Protein AF-A0A1Z9BRS8-F1 (afdb_monomer_lite)

pLDDT: mean 89.47, std 14.35, range [34.5, 98.62]

Structure (mmCIF, N/CA/C/O backbone):
data_AF-A0A1Z9BRS8-F1
#
_entry.id   AF-A0A1Z9BRS8-F1
#
loop_
_atom_site.group_PDB
_atom_site.id
_atom_site.type_symbol
_atom_site.label_atom_id
_atom_site.label_alt_id
_atom_site.label_comp_id
_atom_site.label_asym_id
_atom_site.label_entity_id
_atom_site.label_seq_id
_atom_site.pdbx_PDB_ins_code
_atom_site.Cartn_x
_atom_site.Cartn_y
_atom_site.Cartn_z
_atom_site.occupancy
_atom_site.B_iso_or_equiv
_atom_site.auth_seq_id
_atom_site.auth_comp_id
_atom_site.auth_asym_id
_atom_site.auth_atom_id
_atom_site.pdbx_PDB_model_num
ATOM 1 N N . MET A 1 1 ? -7.966 -16.581 -18.985 1.00 53.28 1 MET A N 1
ATOM 2 C CA . MET A 1 1 ? -8.781 -16.305 -17.780 1.00 53.28 1 MET A CA 1
ATOM 3 C C . MET A 1 1 ? -8.469 -14.879 -17.356 1.00 53.28 1 MET A C 1
ATOM 5 O O . MET A 1 1 ? -7.295 -14.575 -17.203 1.00 53.28 1 MET A O 1
ATOM 9 N N . ALA A 1 2 ? -9.458 -13.986 -17.288 1.00 59.09 2 ALA A N 1
ATOM 10 C CA . ALA A 1 2 ? -9.208 -12.594 -16.908 1.00 59.09 2 ALA A CA 1
ATOM 11 C C . ALA A 1 2 ? -8.840 -12.516 -15.417 1.00 59.09 2 ALA A C 1
ATOM 13 O O . ALA A 1 2 ? -9.544 -13.103 -14.592 1.00 59.09 2 ALA A O 1
ATOM 14 N N . MET A 1 3 ? -7.756 -11.812 -15.078 1.00 61.88 3 MET A N 1
ATOM 15 C CA . MET A 1 3 ? -7.423 -11.502 -13.684 1.00 61.88 3 MET A CA 1
ATOM 16 C C . MET A 1 3 ? -8.550 -10.670 -13.065 1.00 61.88 3 MET A C 1
ATOM 18 O O . MET A 1 3 ? -9.060 -9.732 -13.685 1.00 61.88 3 MET A O 1
ATOM 22 N N . LYS A 1 4 ? -8.968 -11.024 -11.851 1.00 64.44 4 LYS A N 1
ATOM 23 C CA . LYS A 1 4 ? -10.006 -10.292 -11.120 1.00 64.44 4 LYS A CA 1
ATOM 24 C C . LYS A 1 4 ? -9.404 -8.999 -10.563 1.00 64.44 4 LYS A C 1
ATOM 26 O O . LYS A 1 4 ? -8.205 -8.898 -10.335 1.00 64.44 4 LYS A O 1
ATOM 31 N N . LYS A 1 5 ? -10.243 -7.996 -10.274 1.00 57.75 5 LYS A N 1
ATOM 32 C CA . LYS A 1 5 ? -9.808 -6.730 -9.638 1.00 57.75 5 LYS A CA 1
ATOM 33 C C . LYS A 1 5 ? -9.040 -6.962 -8.325 1.00 57.75 5 LYS A C 1
ATOM 35 O O . LYS A 1 5 ? -8.174 -6.173 -7.972 1.00 57.75 5 LYS A O 1
ATOM 40 N N . ALA A 1 6 ? -9.331 -8.068 -7.640 1.00 61.84 6 ALA A N 1
ATOM 41 C CA . ALA A 1 6 ? -8.634 -8.496 -6.438 1.00 61.84 6 ALA A CA 1
ATOM 42 C C . ALA A 1 6 ? -7.182 -8.944 -6.674 1.00 61.84 6 ALA A C 1
ATOM 44 O O . ALA A 1 6 ? -6.536 -9.250 -5.687 1.00 61.84 6 ALA A O 1
ATOM 45 N N . ASP A 1 7 ? -6.653 -8.953 -7.899 1.00 87.50 7 ASP A N 1
ATOM 46 C CA . ASP A 1 7 ? -5.306 -9.456 -8.203 1.00 87.50 7 ASP A CA 1
ATOM 47 C C . ASP A 1 7 ? -4.256 -8.343 -8.381 1.00 87.50 7 ASP A C 1
ATOM 49 O O . ASP A 1 7 ? -3.103 -8.636 -8.695 1.00 87.50 7 ASP A O 1
ATOM 53 N N . TRP A 1 8 ? -4.626 -7.077 -8.157 1.00 94.19 8 TRP A N 1
ATOM 54 C CA . TRP A 1 8 ? -3.766 -5.903 -8.359 1.00 94.19 8 TRP A CA 1
ATOM 55 C C . TRP A 1 8 ? -3.491 -5.164 -7.049 1.00 94.19 8 TRP A C 1
ATOM 57 O O . TRP A 1 8 ? -4.356 -5.103 -6.173 1.00 94.19 8 TRP A O 1
ATOM 67 N N . ILE A 1 9 ? -2.304 -4.571 -6.942 1.00 95.50 9 ILE A N 1
ATOM 68 C CA . ILE A 1 9 ? -1.954 -3.603 -5.900 1.00 95.50 9 ILE A CA 1
ATOM 69 C C . ILE A 1 9 ? -2.516 -2.248 -6.334 1.00 95.50 9 ILE A C 1
ATOM 71 O O . ILE A 1 9 ? -2.264 -1.787 -7.448 1.00 95.50 9 ILE A O 1
ATOM 75 N N . SER A 1 10 ? -3.325 -1.626 -5.479 1.00 92.31 10 SER A N 1
ATOM 76 C CA . SER A 1 10 ? -3.947 -0.330 -5.795 1.00 92.31 10 SER A CA 1
ATOM 77 C C . SER A 1 10 ? -2.975 0.846 -5.617 1.00 92.31 10 SER A C 1
ATOM 79 O O . SER A 1 10 ? -1.915 0.696 -5.019 1.00 92.31 10 SER A O 1
ATOM 81 N N . GLY A 1 11 ? -3.357 2.028 -6.114 1.00 94.19 11 GLY A N 1
ATOM 82 C CA . GLY A 1 11 ? -2.615 3.284 -5.910 1.00 94.19 11 GLY A CA 1
ATOM 83 C C . GLY A 1 11 ? -1.528 3.577 -6.948 1.00 94.19 11 GLY A C 1
ATOM 84 O O . GLY A 1 11 ? -0.987 4.680 -6.967 1.00 94.19 11 GLY A O 1
ATOM 85 N N . PHE A 1 12 ? -1.244 2.629 -7.842 1.00 97.06 12 PHE A N 1
ATOM 86 C CA . PHE A 1 12 ? -0.343 2.811 -8.977 1.00 97.06 12 PHE A CA 1
ATOM 87 C C . PHE A 1 12 ? -1.113 3.225 -10.235 1.00 97.06 12 PHE A C 1
ATOM 89 O O . PHE A 1 12 ? -2.221 2.742 -10.478 1.00 97.06 12 PHE A O 1
ATOM 96 N N . ALA A 1 13 ? -0.514 4.097 -11.050 1.00 97.25 13 ALA A N 1
ATOM 97 C CA . ALA A 1 13 ? -1.006 4.395 -12.393 1.00 97.25 13 ALA A CA 1
ATOM 98 C C . ALA A 1 13 ? -0.832 3.188 -13.326 1.00 97.25 13 ALA A C 1
ATOM 100 O O . ALA A 1 13 ? -1.704 2.906 -14.147 1.00 97.25 13 ALA A O 1
ATOM 101 N N . TRP A 1 14 ? 0.278 2.459 -13.178 1.00 97.31 14 TRP A N 1
ATOM 102 C CA . TRP A 1 14 ? 0.486 1.184 -13.854 1.00 97.31 14 TRP A CA 1
ATOM 103 C C . TRP A 1 14 ? -0.258 0.060 -13.122 1.00 97.31 14 TRP A C 1
ATOM 105 O O . TRP A 1 14 ? -0.303 0.040 -11.891 1.00 97.31 14 TRP A O 1
ATOM 115 N N . PRO A 1 15 ? -0.822 -0.917 -13.843 1.00 96.31 15 PRO A N 1
ATOM 116 C CA . PRO A 1 15 ? -1.457 -2.071 -13.228 1.00 96.31 15 PRO A CA 1
ATOM 117 C C . PRO A 1 15 ? -0.386 -3.018 -12.675 1.00 96.31 15 PRO A C 1
ATOM 119 O O . PRO A 1 15 ? 0.268 -3.729 -13.430 1.00 96.31 15 PRO A O 1
ATOM 122 N N . ILE A 1 16 ? -0.214 -3.054 -11.351 1.00 97.31 16 ILE A N 1
ATOM 123 C CA . ILE A 1 16 ? 0.797 -3.900 -10.698 1.00 97.31 16 ILE A CA 1
ATOM 124 C C . ILE A 1 16 ? 0.151 -5.157 -10.095 1.00 97.31 16 ILE A C 1
ATOM 126 O O . ILE A 1 16 ? -0.632 -5.037 -9.150 1.00 97.31 16 ILE A O 1
ATOM 130 N N . PRO A 1 17 ? 0.434 -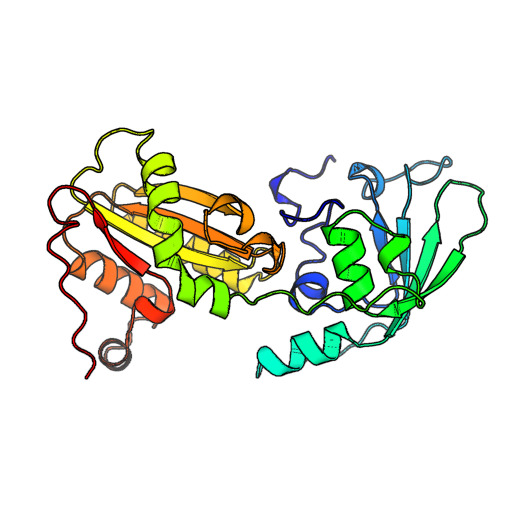6.372 -10.602 1.00 96.38 17 PRO A N 1
ATOM 131 C CA . PRO A 1 17 ? -0.104 -7.602 -10.027 1.00 96.38 17 PRO A CA 1
ATOM 132 C C . PRO A 1 17 ? 0.344 -7.818 -8.581 1.00 96.38 17 PRO A C 1
ATOM 134 O O . PRO A 1 17 ? 1.476 -7.503 -8.219 1.00 96.38 17 PRO A O 1
ATOM 137 N N . ARG A 1 18 ? -0.474 -8.500 -7.773 1.00 94.88 18 ARG A N 1
ATOM 138 C CA . ARG A 1 18 ? -0.084 -8.919 -6.415 1.00 94.88 18 ARG A CA 1
ATOM 139 C C . ARG A 1 18 ? 1.139 -9.827 -6.377 1.00 94.88 18 ARG A C 1
ATOM 141 O O . ARG A 1 18 ? 1.812 -9.852 -5.354 1.00 94.88 18 ARG A O 1
ATOM 148 N N . ALA A 1 19 ? 1.469 -10.519 -7.468 1.00 94.69 19 ALA A N 1
ATOM 149 C CA . ALA A 1 19 ? 2.724 -11.265 -7.580 1.00 94.69 19 ALA A CA 1
ATOM 150 C C . ALA A 1 19 ? 3.968 -10.374 -7.356 1.00 94.69 19 ALA A C 1
ATOM 152 O O . ALA A 1 19 ? 4.993 -10.868 -6.899 1.00 94.69 19 ALA A O 1
ATOM 153 N N . PHE A 1 20 ? 3.853 -9.060 -7.586 1.00 96.25 20 PHE A N 1
ATOM 154 C CA . PHE A 1 20 ? 4.891 -8.065 -7.305 1.00 96.25 20 PHE A CA 1
ATOM 155 C C . PHE A 1 20 ? 4.781 -7.435 -5.904 1.00 96.25 20 PHE A C 1
ATOM 157 O O . PHE A 1 20 ? 5.436 -6.433 -5.638 1.00 96.25 20 PHE A O 1
ATOM 164 N N . SER A 1 21 ? 3.995 -8.011 -4.982 1.00 95.44 21 SER A N 1
ATOM 165 C CA . SER A 1 21 ? 3.895 -7.533 -3.590 1.00 95.44 21 SER A CA 1
ATOM 166 C C . SER A 1 21 ? 5.269 -7.408 -2.925 1.00 95.44 21 SER A C 1
ATOM 168 O O . SER A 1 21 ? 5.577 -6.355 -2.386 1.00 95.44 21 SER A O 1
ATOM 170 N N . GLY A 1 22 ? 6.126 -8.428 -3.040 1.00 93.81 22 GLY A N 1
ATOM 171 C CA . GLY A 1 22 ? 7.490 -8.387 -2.499 1.00 93.81 22 GLY A CA 1
ATOM 172 C C . GLY A 1 22 ? 8.350 -7.266 -3.103 1.00 93.81 22 GLY A C 1
ATOM 173 O O . GLY A 1 22 ? 8.838 -6.426 -2.346 1.00 93.81 22 GLY A O 1
ATOM 174 N N . PRO A 1 23 ? 8.512 -7.213 -4.442 1.00 95.88 23 PRO A N 1
ATOM 175 C CA . PRO A 1 23 ? 9.237 -6.135 -5.114 1.00 95.88 23 PRO A CA 1
ATOM 176 C C . PRO A 1 23 ? 8.743 -4.730 -4.765 1.00 95.88 23 PRO A C 1
ATOM 178 O O . PRO A 1 23 ? 9.558 -3.854 -4.491 1.00 95.88 23 PRO A O 1
ATOM 181 N N . VAL A 1 24 ? 7.425 -4.516 -4.712 1.00 96.81 24 VAL A N 1
ATOM 182 C CA . VAL A 1 24 ? 6.844 -3.219 -4.336 1.00 96.81 24 VAL A CA 1
ATOM 183 C C . VAL A 1 24 ? 7.133 -2.892 -2.873 1.00 96.81 24 VAL A C 1
ATOM 185 O O . VAL A 1 24 ? 7.662 -1.822 -2.592 1.00 96.81 24 VAL A O 1
ATOM 188 N N . PHE A 1 25 ? 6.856 -3.820 -1.955 1.00 94.69 25 PHE A N 1
ATOM 189 C CA . PHE A 1 25 ? 7.044 -3.615 -0.516 1.00 94.69 25 PHE A CA 1
ATOM 190 C C . PHE A 1 25 ? 8.500 -3.294 -0.158 1.00 94.69 25 PHE A C 1
ATOM 192 O O . PHE A 1 25 ? 8.776 -2.471 0.712 1.00 94.69 25 PHE A O 1
ATOM 199 N N . HIS A 1 26 ? 9.449 -3.929 -0.845 1.00 93.19 26 HIS A N 1
ATOM 200 C CA . HIS A 1 26 ? 10.878 -3.730 -0.616 1.00 93.19 26 HIS A CA 1
ATOM 201 C C . HIS A 1 26 ? 11.524 -2.686 -1.537 1.00 93.19 26 HIS A C 1
ATOM 203 O O . HIS A 1 26 ? 12.727 -2.462 -1.410 1.00 93.19 26 HIS A O 1
ATOM 209 N N . CYS A 1 27 ? 10.762 -2.068 -2.450 1.00 95.88 27 CYS A N 1
ATOM 210 C CA . CYS A 1 27 ? 11.273 -1.214 -3.529 1.00 95.88 27 CYS A CA 1
ATOM 211 C C . CYS A 1 27 ? 12.469 -1.854 -4.262 1.00 95.88 27 CYS A C 1
ATOM 213 O O . CYS A 1 27 ? 13.549 -1.277 -4.385 1.00 95.88 27 CYS A O 1
ATOM 215 N N . ARG A 1 28 ? 12.305 -3.111 -4.680 1.00 95.31 28 ARG A N 1
ATOM 216 C CA . ARG A 1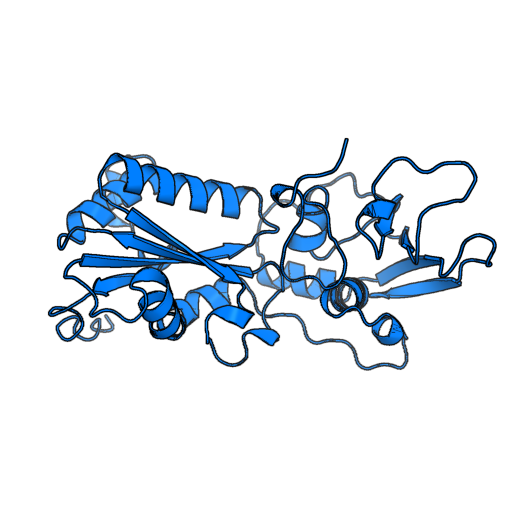 28 ? 13.380 -3.910 -5.266 1.00 95.31 28 ARG A CA 1
ATOM 217 C C . ARG A 1 28 ? 12.851 -4.817 -6.363 1.00 95.31 28 ARG A C 1
ATOM 219 O O . ARG A 1 28 ? 12.396 -5.925 -6.094 1.00 95.31 28 ARG A O 1
ATOM 226 N N . PHE A 1 29 ? 12.967 -4.342 -7.592 1.00 96.81 29 PHE A N 1
ATOM 227 C CA . PHE A 1 29 ? 12.735 -5.135 -8.790 1.00 96.81 29 PHE A CA 1
ATOM 228 C C . PHE A 1 29 ? 14.042 -5.784 -9.247 1.00 96.81 29 PHE A C 1
ATOM 230 O O . PHE A 1 29 ? 15.115 -5.182 -9.137 1.00 96.81 29 PHE A O 1
ATOM 237 N N . GLU A 1 30 ? 13.964 -7.014 -9.741 1.00 96.81 30 GLU A N 1
ATOM 238 C CA . GLU A 1 30 ? 15.129 -7.836 -10.073 1.00 96.81 30 GLU A CA 1
ATOM 239 C C . GLU A 1 30 ? 15.053 -8.389 -11.496 1.00 96.81 30 GLU A C 1
ATOM 241 O O . GLU A 1 30 ? 14.015 -8.378 -12.154 1.00 96.81 30 GLU A O 1
ATOM 246 N N . GLN A 1 31 ? 16.182 -8.895 -11.984 1.00 97.31 31 GLN A N 1
ATOM 247 C CA . GLN A 1 31 ? 16.329 -9.438 -13.325 1.00 97.31 31 GLN A CA 1
ATOM 248 C C . GLN A 1 31 ? 15.216 -10.435 -13.682 1.00 97.31 31 GLN A C 1
ATOM 250 O O . GLN A 1 31 ? 14.989 -11.439 -13.003 1.00 97.31 31 GLN A O 1
ATOM 255 N N . GLY A 1 32 ? 14.570 -10.191 -14.819 1.00 96.44 32 GLY A N 1
ATOM 256 C CA . GLY A 1 32 ? 13.472 -11.006 -15.326 1.00 96.44 32 GLY A CA 1
ATOM 257 C C . GLY A 1 32 ? 12.087 -10.563 -14.856 1.00 96.44 32 GLY A C 1
ATOM 258 O O . GLY A 1 32 ? 11.108 -11.112 -15.359 1.00 96.44 32 GLY A O 1
ATOM 259 N N . ASP A 1 33 ? 11.981 -9.579 -13.961 1.00 97.50 33 ASP A N 1
ATOM 260 C CA . ASP A 1 33 ? 10.714 -8.896 -13.707 1.00 97.50 33 ASP A CA 1
ATOM 261 C C . ASP A 1 33 ? 10.254 -8.163 -14.974 1.00 97.50 33 ASP A C 1
ATOM 263 O O . ASP A 1 33 ? 11.043 -7.492 -15.648 1.00 97.50 33 ASP A O 1
ATOM 267 N N . VAL A 1 34 ? 8.966 -8.304 -15.304 1.00 97.12 34 VAL A N 1
ATOM 268 C CA . VAL A 1 34 ? 8.337 -7.661 -16.464 1.00 97.12 34 VAL A CA 1
ATOM 269 C C . VAL A 1 34 ? 7.056 -6.960 -16.032 1.00 97.12 34 VAL A C 1
ATOM 271 O O . VAL A 1 34 ? 6.159 -7.576 -15.450 1.00 97.12 34 VAL A O 1
ATOM 274 N N . LEU A 1 35 ? 6.972 -5.668 -16.331 1.00 97.62 35 LEU A N 1
ATOM 275 C CA . LEU A 1 35 ? 5.873 -4.791 -15.948 1.00 97.62 35 LEU A CA 1
ATOM 276 C C . LEU A 1 35 ? 5.225 -4.221 -17.204 1.00 97.62 35 LEU A C 1
ATOM 278 O O . LEU A 1 35 ? 5.925 -3.692 -18.063 1.00 97.62 35 LEU A O 1
ATOM 282 N N . TYR A 1 36 ? 3.903 -4.312 -17.307 1.00 96.31 36 TYR A N 1
ATOM 283 C CA . TYR A 1 36 ? 3.150 -3.828 -18.463 1.00 96.31 36 TYR A CA 1
ATOM 284 C C . TYR A 1 36 ? 2.329 -2.604 -18.071 1.00 96.31 36 TYR A C 1
ATOM 286 O O . TYR A 1 36 ? 1.725 -2.580 -16.999 1.00 96.31 36 TYR A O 1
ATOM 294 N N . ALA A 1 37 ? 2.260 -1.612 -18.959 1.00 95.88 37 ALA A N 1
ATOM 295 C CA . ALA A 1 37 ? 1.453 -0.413 -18.739 1.00 95.88 37 ALA A CA 1
ATOM 296 C C . ALA A 1 37 ? -0.058 -0.703 -18.777 1.00 95.88 37 ALA A C 1
ATOM 298 O O . ALA A 1 37 ? -0.854 0.060 -18.233 1.00 95.88 37 ALA A O 1
ATOM 299 N N . GLU A 1 38 ? -0.464 -1.818 -19.395 1.00 94.00 38 GLU A N 1
ATOM 300 C CA . GLU A 1 38 ? -1.861 -2.222 -19.533 1.00 94.00 38 GLU A CA 1
ATOM 301 C C . GLU A 1 38 ? -2.145 -3.587 -18.885 1.00 94.00 38 GLU A C 1
ATOM 303 O O . GLU A 1 38 ? -1.354 -4.522 -19.038 1.00 94.00 38 GLU A O 1
ATOM 308 N N . PRO A 1 39 ? -3.329 -3.788 -18.261 1.00 93.56 39 PRO A N 1
ATOM 309 C CA . PRO A 1 39 ? -3.676 -5.070 -17.642 1.00 93.56 39 PRO A CA 1
ATOM 310 C C . PRO A 1 39 ? -3.671 -6.247 -18.627 1.00 93.56 39 PRO A C 1
ATOM 312 O O . PRO A 1 39 ? -3.428 -7.390 -18.243 1.00 93.56 39 PRO A O 1
ATOM 315 N N . LYS A 1 40 ? -3.946 -5.979 -19.910 1.00 91.94 40 LYS A N 1
ATOM 316 C CA . LYS A 1 40 ? -3.937 -6.991 -20.975 1.00 91.94 40 LYS A CA 1
ATOM 317 C C . LYS A 1 40 ? -2.534 -7.548 -21.249 1.00 91.94 40 LYS A C 1
ATOM 319 O O . LYS A 1 40 ? -2.445 -8.682 -21.706 1.00 91.94 40 LYS A O 1
ATOM 324 N N . GLY A 1 41 ? -1.466 -6.808 -20.931 1.00 93.00 41 GLY A N 1
ATOM 325 C CA . GLY A 1 41 ? -0.080 -7.265 -21.091 1.00 93.00 41 GLY A CA 1
ATOM 326 C C . GLY A 1 41 ? 0.286 -8.463 -20.211 1.00 93.00 41 GLY A C 1
ATOM 327 O O . GLY A 1 41 ? 1.149 -9.255 -20.571 1.00 93.00 41 GLY A O 1
ATOM 328 N N . TYR A 1 42 ? -0.442 -8.666 -19.111 1.00 92.75 42 TYR A N 1
ATOM 329 C CA . TYR A 1 42 ? -0.254 -9.803 -18.205 1.00 92.75 42 TYR A CA 1
ATOM 330 C C . TYR A 1 42 ? -1.004 -11.077 -18.632 1.00 92.75 42 TYR A C 1
ATOM 332 O O . TYR A 1 42 ? -0.988 -12.077 -17.916 1.00 92.75 42 TYR A O 1
ATOM 340 N N . GLN A 1 43 ? -1.690 -11.058 -19.776 1.00 90.50 43 GLN A N 1
ATOM 341 C CA . GLN A 1 43 ? -2.389 -12.221 -20.328 1.00 90.50 43 GLN A CA 1
ATOM 342 C C . GLN A 1 43 ? -1.553 -12.867 -21.434 1.00 90.50 43 GLN A C 1
ATOM 344 O O . GLN A 1 43 ? -0.613 -12.268 -21.942 1.00 90.50 43 GLN A O 1
ATOM 349 N N . SER A 1 44 ? -1.895 -14.092 -21.840 1.00 88.00 44 SER A N 1
ATOM 350 C CA . SER A 1 44 ? -1.270 -14.712 -23.010 1.00 88.00 44 SER A CA 1
ATOM 351 C C . SER A 1 44 ? -1.531 -13.871 -24.258 1.00 88.00 44 SER A C 1
ATOM 353 O O . SER A 1 44 ? -2.680 -13.562 -24.577 1.00 88.00 44 SER A O 1
ATOM 355 N N . TRP A 1 45 ? -0.463 -13.530 -24.969 1.00 86.12 45 TRP A N 1
ATOM 356 C CA . TRP A 1 45 ? -0.507 -12.771 -26.210 1.00 86.12 45 TRP A CA 1
ATOM 357 C C . TRP A 1 45 ? -0.167 -13.668 -27.401 1.00 86.12 45 TRP A C 1
ATOM 359 O O . TRP A 1 45 ? 0.541 -14.667 -27.278 1.00 86.12 45 TRP A O 1
ATOM 369 N N . GLY A 1 46 ? -0.746 -13.336 -28.553 1.00 86.69 46 GLY A N 1
ATOM 370 C CA . GLY A 1 46 ? -0.471 -14.013 -29.816 1.00 86.69 46 GLY A CA 1
ATOM 371 C C . GLY A 1 46 ? 0.795 -13.479 -30.500 1.00 86.69 46 GLY A C 1
ATOM 372 O O . GLY A 1 46 ? 1.559 -12.724 -29.900 1.00 86.69 46 GLY A O 1
ATOM 373 N N . PRO A 1 47 ? 0.991 -13.792 -31.792 1.00 83.06 47 PRO A N 1
ATOM 374 C CA . PRO A 1 47 ? 2.154 -13.345 -32.568 1.00 83.06 47 PRO A CA 1
ATOM 375 C C . PRO A 1 47 ? 2.334 -11.821 -32.618 1.00 83.06 47 PRO A C 1
ATOM 377 O O . PRO A 1 47 ? 3.427 -11.336 -32.886 1.00 83.06 47 PRO A O 1
ATOM 380 N N . SER A 1 48 ? 1.262 -11.068 -32.365 1.00 83.56 48 SER A N 1
ATOM 381 C CA . SER A 1 48 ? 1.231 -9.607 -32.419 1.00 83.56 48 SER A CA 1
ATOM 382 C C . SER A 1 48 ? 1.935 -8.902 -31.259 1.00 83.56 48 SER A C 1
ATOM 384 O O . SER A 1 48 ? 2.002 -7.681 -31.295 1.00 83.56 48 SER A O 1
ATOM 386 N N . GLY A 1 49 ? 2.451 -9.613 -30.252 1.00 83.94 49 GLY A N 1
ATOM 387 C CA . GLY A 1 49 ? 3.114 -8.970 -29.115 1.00 83.94 49 GLY A CA 1
ATOM 388 C C . GLY A 1 49 ? 2.163 -8.559 -27.981 1.00 83.94 49 GLY A C 1
ATOM 389 O O . GLY A 1 49 ? 0.938 -8.656 -28.123 1.00 83.94 49 GLY A O 1
ATOM 390 N N . PRO A 1 50 ? 2.709 -8.107 -26.838 1.00 85.94 50 PRO A N 1
ATOM 391 C CA . PRO A 1 50 ? 1.914 -7.521 -25.768 1.00 85.94 50 PRO A CA 1
ATOM 392 C C . PRO A 1 50 ? 1.368 -6.139 -26.177 1.00 85.94 50 PRO A C 1
ATOM 394 O O . PRO A 1 50 ? 2.018 -5.416 -26.935 1.00 85.94 50 PRO A O 1
ATOM 397 N N . PRO A 1 51 ? 0.185 -5.744 -25.677 1.00 86.00 51 PRO A N 1
ATOM 398 C CA . PRO A 1 51 ? -0.351 -4.409 -25.899 1.00 86.00 51 PRO A CA 1
ATOM 399 C C . PRO A 1 51 ? 0.392 -3.364 -25.059 1.00 86.00 51 PRO A C 1
ATOM 401 O O . PRO A 1 51 ? 0.526 -3.511 -23.843 1.00 86.00 51 PRO A O 1
ATOM 404 N N . GLY A 1 52 ? 0.801 -2.286 -25.726 1.00 88.94 52 GLY A N 1
ATOM 405 C CA . GLY A 1 52 ? 1.336 -1.084 -25.096 1.00 88.94 52 GLY A CA 1
ATOM 406 C C . GLY A 1 52 ? 2.761 -1.221 -24.545 1.00 88.94 52 GLY A C 1
ATOM 407 O O . GLY A 1 52 ? 3.437 -2.229 -24.771 1.00 88.94 52 GLY A O 1
ATOM 408 N N . PRO A 1 53 ? 3.235 -0.182 -23.835 1.00 93.81 53 PRO A N 1
ATOM 409 C CA . PRO A 1 53 ? 4.582 -0.166 -23.293 1.00 93.81 53 PRO A CA 1
ATOM 410 C C . PRO A 1 53 ? 4.816 -1.222 -22.207 1.00 93.81 53 PRO A C 1
ATOM 412 O O . PRO A 1 53 ? 3.927 -1.514 -21.399 1.00 93.81 53 PRO A O 1
ATOM 415 N N . LEU A 1 54 ? 6.045 -1.737 -22.131 1.00 95.75 54 LEU A N 1
ATOM 416 C CA . LEU A 1 54 ? 6.495 -2.587 -21.026 1.00 95.75 54 LEU A CA 1
ATOM 417 C C . LEU A 1 54 ? 7.922 -2.258 -20.590 1.00 95.75 54 LEU A C 1
ATOM 419 O O . LEU A 1 54 ? 8.735 -1.734 -21.356 1.00 95.75 54 LEU A O 1
ATOM 423 N N . ILE A 1 55 ? 8.216 -2.623 -19.347 1.00 97.88 55 ILE A N 1
ATOM 424 C CA . ILE A 1 55 ? 9.533 -2.544 -18.726 1.00 97.88 55 ILE A CA 1
ATOM 425 C C . ILE A 1 55 ? 9.989 -3.963 -18.407 1.00 97.88 55 ILE A C 1
ATOM 427 O O . ILE A 1 55 ? 9.277 -4.699 -17.726 1.00 97.88 55 ILE A O 1
ATOM 431 N N . GLN A 1 56 ? 11.184 -4.333 -18.856 1.00 97.62 56 GLN A N 1
ATOM 432 C CA . GLN A 1 56 ? 11.865 -5.551 -18.427 1.00 97.62 56 GLN A CA 1
ATOM 433 C C . GLN A 1 56 ? 13.099 -5.190 -17.610 1.00 97.62 56 GLN A C 1
ATOM 435 O O . GLN A 1 56 ? 13.938 -4.412 -18.061 1.00 97.62 56 GLN A O 1
ATOM 440 N N . ILE A 1 57 ? 13.246 -5.787 -16.435 1.00 98.31 57 ILE A N 1
ATOM 441 C CA . ILE A 1 57 ? 14.420 -5.584 -15.591 1.00 98.31 57 ILE A CA 1
ATOM 442 C C . ILE A 1 57 ? 15.533 -6.540 -16.017 1.00 98.31 57 ILE A C 1
ATOM 444 O O . ILE A 1 57 ? 15.320 -7.746 -16.170 1.00 98.31 57 ILE A O 1
ATOM 448 N N . LEU A 1 58 ? 16.729 -5.992 -16.215 1.00 98.12 58 LEU A N 1
ATOM 449 C CA . LEU A 1 58 ? 17.932 -6.725 -16.609 1.00 98.12 58 LEU A CA 1
ATOM 450 C C . LEU A 1 58 ? 18.909 -6.928 -15.446 1.00 98.12 58 LEU A C 1
ATOM 452 O O . LEU A 1 58 ? 19.616 -7.933 -15.433 1.00 98.12 58 LEU A O 1
ATOM 456 N N . ASP A 1 59 ? 18.946 -5.984 -14.505 1.00 96.62 59 ASP A N 1
ATOM 457 C CA . ASP A 1 59 ? 19.832 -5.949 -13.334 1.00 96.62 59 ASP A CA 1
ATOM 458 C C . ASP A 1 59 ? 19.148 -5.134 -12.214 1.00 96.62 59 ASP A C 1
ATOM 460 O O . ASP A 1 59 ? 18.480 -4.151 -12.556 1.00 96.62 59 ASP A O 1
ATOM 464 N N . PRO A 1 60 ? 19.261 -5.482 -10.914 1.00 95.25 60 PRO A N 1
ATOM 465 C CA . PRO A 1 60 ? 20.165 -6.463 -10.294 1.00 95.25 60 PRO A CA 1
ATOM 466 C C . PRO A 1 60 ? 19.802 -7.928 -10.594 1.00 95.25 60 PRO A C 1
ATOM 468 O O . PRO A 1 60 ? 18.645 -8.208 -10.912 1.00 95.25 60 PRO A O 1
ATOM 471 N N . PRO A 1 61 ? 20.736 -8.892 -10.459 1.00 92.81 61 PRO A N 1
ATOM 472 C CA . PRO A 1 61 ? 20.433 -10.313 -10.619 1.00 92.81 61 PRO A CA 1
ATOM 473 C C . PRO A 1 61 ? 19.392 -10.765 -9.594 1.00 92.81 61 PRO A C 1
ATOM 475 O O . PRO A 1 61 ? 19.338 -10.223 -8.486 1.00 92.81 61 PRO A O 1
ATOM 478 N N . LYS A 1 62 ? 18.629 -11.815 -9.923 1.00 87.94 62 LYS A N 1
ATOM 479 C CA . LYS A 1 62 ? 17.732 -12.458 -8.953 1.00 87.94 62 LYS A CA 1
ATOM 480 C C . LYS A 1 62 ? 18.515 -12.861 -7.717 1.00 87.94 62 LYS A C 1
ATOM 482 O O . LYS A 1 62 ? 19.398 -13.722 -7.781 1.00 87.94 62 LYS A O 1
ATOM 487 N N . SER A 1 63 ? 18.205 -12.245 -6.585 1.00 77.88 63 SER A N 1
ATOM 488 C CA . SER A 1 63 ? 18.908 -12.558 -5.355 1.00 77.88 63 SER A CA 1
ATOM 489 C C . SER A 1 63 ? 18.233 -13.748 -4.679 1.00 77.88 63 SER A C 1
ATOM 491 O O . SER A 1 63 ? 17.076 -13.710 -4.280 1.00 77.88 63 SER A O 1
ATOM 493 N N . ALA A 1 64 ? 18.973 -14.847 -4.517 1.00 53.06 64 ALA A N 1
ATOM 494 C CA . ALA A 1 64 ? 18.472 -16.051 -3.845 1.00 53.06 64 ALA A CA 1
ATOM 495 C C . ALA A 1 64 ? 18.258 -15.865 -2.324 1.00 53.06 64 ALA A C 1
ATOM 497 O O . ALA A 1 64 ? 17.899 -16.813 -1.627 1.00 53.06 64 ALA A O 1
ATOM 498 N N . ARG A 1 65 ? 18.511 -14.666 -1.778 1.00 53.28 65 ARG A N 1
ATOM 499 C CA . ARG A 1 65 ? 18.404 -14.371 -0.347 1.00 53.28 65 ARG A CA 1
ATOM 500 C C . ARG A 1 65 ? 17.356 -13.298 -0.100 1.00 53.28 65 ARG A C 1
ATOM 502 O O . ARG A 1 65 ? 17.602 -12.119 -0.336 1.00 53.28 65 ARG A O 1
ATOM 509 N N . ALA A 1 66 ? 16.241 -13.722 0.489 1.00 52.31 66 ALA A N 1
ATOM 510 C CA . ALA A 1 66 ? 15.359 -12.835 1.228 1.00 52.31 66 ALA A CA 1
ATOM 511 C C . ALA A 1 66 ? 16.198 -12.045 2.245 1.00 52.31 66 ALA A C 1
ATOM 513 O O . ALA A 1 66 ? 16.913 -12.635 3.060 1.00 52.31 66 ALA A O 1
ATOM 514 N N . LEU A 1 67 ? 16.143 -10.714 2.185 1.00 53.03 67 LEU A N 1
ATOM 515 C CA . LEU A 1 67 ? 16.727 -9.866 3.219 1.00 53.03 67 LEU A CA 1
ATOM 516 C C . LEU A 1 67 ? 15.989 -10.171 4.529 1.00 53.03 67 LEU A C 1
ATOM 518 O O . LEU A 1 67 ? 14.847 -9.757 4.717 1.00 53.03 67 LEU A O 1
ATOM 522 N N . SER A 1 68 ? 16.632 -10.922 5.424 1.00 44.19 68 SER A N 1
ATOM 523 C CA . SER A 1 68 ? 16.118 -11.319 6.740 1.00 44.19 68 SER A CA 1
ATOM 524 C C . SER A 1 68 ? 15.486 -10.123 7.450 1.00 44.19 68 SER A C 1
ATOM 526 O O . SER A 1 68 ? 16.152 -9.114 7.625 1.00 44.19 68 SER A O 1
ATOM 528 N N . GLY A 1 69 ? 14.195 -10.180 7.788 1.00 45.19 69 GLY A N 1
ATOM 529 C CA . GLY A 1 69 ? 13.426 -9.050 8.324 1.00 45.19 69 GLY A CA 1
ATOM 530 C C . GLY A 1 69 ? 14.053 -8.435 9.579 1.00 45.19 69 GLY A C 1
ATOM 531 O O . GLY A 1 69 ? 14.261 -9.118 10.576 1.00 45.19 69 GLY A O 1
ATOM 532 N N . GLY A 1 70 ? 14.370 -7.143 9.528 1.00 43.19 70 GLY A N 1
ATOM 533 C CA . GLY A 1 70 ? 14.928 -6.406 10.659 1.00 43.19 70 GLY A CA 1
ATOM 534 C C . GLY A 1 70 ? 15.362 -5.004 10.243 1.00 43.19 70 GLY A C 1
ATOM 535 O O . GLY A 1 70 ? 16.365 -4.866 9.547 1.00 43.19 70 GLY A O 1
ATOM 536 N N . PHE A 1 71 ? 14.607 -3.997 10.691 1.00 46.94 71 PHE A N 1
ATOM 537 C CA . PHE A 1 71 ? 14.749 -2.554 10.426 1.00 46.94 71 PHE A CA 1
ATOM 538 C C . PHE A 1 71 ? 14.258 -2.079 9.045 1.00 46.94 71 PHE A C 1
ATOM 540 O O . PHE A 1 71 ? 15.013 -2.029 8.081 1.00 46.94 71 PHE A O 1
ATOM 547 N N . ASP A 1 72 ? 12.982 -1.676 8.980 1.00 54.62 72 ASP A N 1
ATOM 548 C CA . ASP A 1 72 ? 12.327 -1.128 7.776 1.00 54.62 72 ASP A CA 1
ATOM 549 C C . ASP A 1 72 ? 12.868 0.248 7.333 1.00 54.62 72 ASP A C 1
ATOM 551 O O . ASP A 1 72 ? 12.826 0.564 6.148 1.00 54.62 72 ASP A O 1
ATOM 555 N N . GLY A 1 73 ? 13.396 1.067 8.255 1.00 59.22 73 GLY A N 1
ATOM 556 C CA . GLY A 1 73 ? 13.747 2.469 7.970 1.00 59.22 73 GLY A CA 1
ATOM 557 C C . GLY A 1 73 ? 14.939 2.654 7.023 1.00 59.22 73 GLY A C 1
ATOM 558 O O . GLY A 1 73 ? 14.846 3.397 6.046 1.00 59.22 73 GLY A O 1
ATOM 559 N N . ASP A 1 74 ? 16.041 1.941 7.268 1.00 69.50 74 ASP A N 1
ATOM 560 C CA . ASP A 1 74 ? 17.232 2.037 6.411 1.00 69.50 74 ASP A CA 1
ATOM 561 C C . ASP A 1 74 ? 17.056 1.275 5.096 1.00 69.50 74 ASP A C 1
ATOM 563 O O . ASP A 1 74 ? 17.611 1.659 4.070 1.00 69.50 74 ASP A O 1
ATOM 567 N N . ARG A 1 75 ? 16.249 0.208 5.089 1.00 83.00 75 ARG A N 1
ATOM 568 C CA . ARG A 1 75 ? 16.120 -0.666 3.917 1.00 83.00 75 ARG A CA 1
ATOM 569 C C . ARG A 1 75 ? 15.444 0.014 2.750 1.00 83.00 75 ARG A C 1
ATOM 571 O O . ARG A 1 75 ? 15.955 -0.102 1.641 1.00 83.00 75 ARG A O 1
ATOM 578 N N . LEU A 1 76 ? 14.331 0.708 2.992 1.00 88.25 76 LEU A N 1
ATOM 579 C CA . LEU A 1 76 ? 13.638 1.405 1.914 1.00 88.25 76 LEU A CA 1
ATOM 580 C C . LEU A 1 76 ? 14.541 2.486 1.322 1.00 88.25 76 LEU A C 1
ATOM 582 O O . LEU A 1 76 ? 14.671 2.547 0.111 1.00 88.25 76 LEU A O 1
ATOM 586 N N . SER A 1 77 ? 15.221 3.275 2.155 1.00 89.00 77 SER A N 1
ATOM 587 C CA . SER A 1 77 ? 16.121 4.346 1.704 1.00 89.00 77 SER A CA 1
ATOM 588 C C . SER A 1 77 ? 17.309 3.818 0.885 1.00 89.00 77 SER A C 1
ATOM 590 O O . SER A 1 77 ? 17.667 4.386 -0.150 1.00 89.00 77 SER A O 1
ATOM 592 N N . VAL A 1 78 ? 17.899 2.695 1.311 1.00 90.88 78 VAL A N 1
ATOM 593 C CA . VAL A 1 78 ? 18.975 2.019 0.569 1.00 90.88 78 VAL A CA 1
ATOM 594 C C . VAL A 1 78 ? 18.450 1.443 -0.747 1.00 90.88 78 VAL A C 1
ATOM 596 O O . VAL A 1 78 ? 19.064 1.643 -1.793 1.00 90.88 78 VAL A O 1
ATOM 599 N N . ALA A 1 79 ? 17.306 0.757 -0.723 1.00 93.19 79 ALA A N 1
ATOM 600 C CA . ALA A 1 79 ? 16.693 0.201 -1.924 1.00 93.19 79 ALA A CA 1
ATOM 601 C C . ALA A 1 79 ? 16.313 1.311 -2.915 1.00 93.19 79 ALA A C 1
ATOM 603 O O . ALA A 1 79 ? 16.652 1.212 -4.086 1.00 93.19 79 ALA A O 1
ATOM 604 N N . TRP A 1 80 ? 15.736 2.414 -2.431 1.00 95.75 80 TRP A N 1
ATOM 605 C CA . TRP A 1 80 ? 15.291 3.567 -3.220 1.00 95.75 80 TRP A CA 1
ATOM 606 C C . TRP A 1 80 ? 16.382 4.121 -4.133 1.00 95.75 80 TRP A C 1
ATOM 608 O O . TRP A 1 80 ? 16.137 4.414 -5.299 1.00 95.75 80 TRP A O 1
ATOM 618 N N . THR A 1 81 ? 17.601 4.224 -3.608 1.00 95.62 81 THR A N 1
ATOM 619 C CA . THR A 1 81 ? 18.763 4.758 -4.332 1.00 95.62 81 THR A CA 1
ATOM 620 C C . THR A 1 81 ? 19.575 3.678 -5.047 1.00 95.62 81 THR A C 1
ATOM 622 O O . THR A 1 81 ? 20.522 3.996 -5.766 1.00 95.62 81 THR A O 1
ATOM 625 N N . SER A 1 82 ? 19.217 2.400 -4.885 1.00 95.69 82 SER A N 1
ATOM 626 C CA . SER A 1 82 ? 19.932 1.294 -5.518 1.00 95.69 82 SER A CA 1
ATOM 627 C C . SER A 1 82 ? 19.753 1.329 -7.038 1.00 95.69 82 SER A C 1
ATOM 629 O O . SER A 1 82 ? 18.645 1.594 -7.516 1.00 95.69 82 SER A O 1
ATOM 631 N N . PRO A 1 83 ? 20.814 1.044 -7.814 1.00 97.00 83 PRO A N 1
ATOM 632 C CA . PRO A 1 83 ? 20.735 1.051 -9.264 1.00 97.00 83 PRO A CA 1
ATOM 633 C C . PRO A 1 83 ? 19.846 -0.084 -9.787 1.00 97.00 83 PRO A C 1
ATOM 635 O O . PRO A 1 83 ? 19.761 -1.163 -9.198 1.00 97.00 83 PRO A O 1
ATOM 638 N N . VAL A 1 84 ? 19.211 0.163 -10.928 1.00 97.94 84 VAL A N 1
ATOM 639 C CA . VAL A 1 84 ? 18.451 -0.816 -11.706 1.00 97.94 84 VAL A CA 1
ATOM 640 C C . VAL A 1 84 ? 18.720 -0.575 -13.186 1.00 97.94 84 VAL A C 1
ATOM 642 O O . VAL A 1 84 ? 18.691 0.565 -13.657 1.00 97.94 84 VAL A O 1
ATOM 645 N N . THR A 1 85 ? 18.999 -1.642 -13.932 1.00 98.44 85 THR A N 1
ATOM 646 C CA . THR A 1 85 ? 19.088 -1.582 -15.395 1.00 98.44 85 THR A CA 1
ATOM 647 C C . THR A 1 85 ? 17.869 -2.255 -15.990 1.00 98.44 85 THR A C 1
ATOM 649 O O . THR A 1 85 ? 17.521 -3.375 -15.621 1.00 98.44 85 THR A O 1
ATOM 652 N N . LEU A 1 86 ? 17.221 -1.571 -16.924 1.00 98.12 86 LEU A N 1
ATOM 653 C CA . LEU A 1 86 ? 15.968 -1.990 -17.529 1.00 98.12 86 LEU A CA 1
ATOM 654 C C . LEU A 1 86 ? 15.979 -1.789 -19.046 1.00 98.12 86 LEU A C 1
ATOM 656 O O . LEU A 1 86 ? 16.781 -1.026 -19.588 1.00 98.12 86 LEU A O 1
ATOM 660 N N . GLN A 1 87 ? 15.069 -2.476 -19.724 1.00 97.81 87 GLN A N 1
ATOM 661 C CA . GLN A 1 87 ? 14.708 -2.253 -21.117 1.00 97.81 87 GLN A CA 1
ATOM 662 C C . GLN A 1 87 ? 13.271 -1.754 -21.198 1.00 97.81 87 GLN A C 1
ATOM 664 O O . GLN A 1 87 ? 12.358 -2.377 -20.656 1.00 97.81 87 GLN A O 1
ATOM 669 N N . LEU A 1 88 ? 13.092 -0.639 -21.899 1.00 96.75 88 LEU A N 1
ATOM 670 C CA . LEU A 1 88 ? 11.799 -0.059 -22.230 1.00 96.75 88 LEU A CA 1
ATOM 671 C C . LEU A 1 88 ? 11.425 -0.459 -23.650 1.00 96.75 88 LEU A C 1
ATOM 673 O O . LEU A 1 88 ? 12.198 -0.236 -24.584 1.00 96.75 88 LEU A O 1
ATOM 677 N N . TYR A 1 89 ? 10.225 -0.996 -23.811 1.00 94.81 89 TYR A N 1
ATOM 678 C CA . TYR A 1 89 ? 9.624 -1.243 -25.113 1.00 94.81 89 TYR A CA 1
ATOM 679 C C . TYR A 1 89 ? 8.397 -0.342 -25.216 1.00 94.81 89 TYR A C 1
ATOM 681 O O . TYR A 1 89 ? 7.519 -0.425 -24.360 1.00 94.81 89 TYR A O 1
ATOM 689 N N . PHE A 1 90 ? 8.344 0.528 -26.225 1.00 90.25 90 PHE A N 1
ATOM 690 C CA . PHE A 1 90 ? 7.217 1.447 -26.429 1.00 90.25 90 PHE A CA 1
ATOM 691 C C . PHE A 1 90 ? 6.158 0.859 -27.363 1.00 90.25 90 PHE A C 1
ATOM 693 O O . PHE A 1 90 ? 4.964 0.991 -27.097 1.00 90.25 90 PHE A O 1
ATOM 700 N N . ALA A 1 91 ? 6.594 0.171 -28.419 1.00 83.38 91 ALA A N 1
ATOM 701 C CA . ALA A 1 91 ? 5.724 -0.524 -29.354 1.00 83.38 91 ALA A CA 1
ATOM 702 C C . ALA A 1 91 ? 6.368 -1.812 -29.885 1.00 83.38 91 ALA A C 1
ATOM 704 O O . ALA A 1 91 ? 7.587 -2.000 -29.868 1.00 83.38 91 ALA A O 1
ATOM 705 N N . VAL A 1 92 ? 5.520 -2.711 -30.381 1.00 79.25 92 VAL A N 1
ATOM 706 C CA . VAL A 1 92 ? 5.948 -3.959 -31.019 1.00 79.25 92 VAL A CA 1
ATOM 707 C C . VAL A 1 92 ? 6.742 -3.643 -32.287 1.00 79.25 92 VAL A C 1
ATOM 709 O O . VAL A 1 92 ? 6.274 -2.913 -33.155 1.00 79.25 92 VAL A O 1
ATOM 712 N N . GLY A 1 93 ? 7.938 -4.223 -32.400 1.00 79.44 93 GLY A N 1
ATOM 713 C CA . GLY A 1 93 ? 8.833 -4.033 -33.546 1.00 79.44 93 GLY A CA 1
ATOM 714 C C . GLY A 1 93 ? 9.783 -2.840 -33.421 1.00 79.44 93 GLY A C 1
ATOM 715 O O . GLY A 1 93 ? 10.718 -2.734 -34.215 1.00 79.44 93 GLY A O 1
ATOM 716 N N . GLU A 1 94 ? 9.610 -1.983 -32.414 1.00 87.62 94 GLU A N 1
ATOM 717 C CA . GLU A 1 94 ? 10.593 -0.950 -32.098 1.00 87.62 94 GLU A CA 1
ATOM 718 C C . GLU A 1 94 ? 11.780 -1.529 -31.323 1.00 87.62 94 GLU A C 1
ATOM 720 O O . GLU A 1 94 ? 11.661 -2.498 -30.566 1.00 87.62 94 GLU A O 1
ATOM 725 N N . ARG A 1 95 ? 12.958 -0.923 -31.509 1.00 92.25 95 ARG A N 1
ATOM 726 C CA . ARG A 1 95 ? 14.154 -1.317 -30.765 1.00 92.25 95 ARG A CA 1
ATOM 727 C C . ARG A 1 95 ? 13.989 -0.892 -29.300 1.00 92.25 95 ARG A C 1
ATOM 729 O O . ARG A 1 95 ? 13.760 0.294 -29.061 1.00 92.25 95 ARG A O 1
ATOM 736 N N . PRO A 1 96 ? 14.161 -1.802 -28.325 1.00 94.75 96 PRO A N 1
ATOM 737 C CA . PRO A 1 96 ? 14.065 -1.429 -26.925 1.00 94.75 96 PRO A CA 1
ATOM 738 C C . PRO A 1 96 ? 15.159 -0.437 -26.540 1.00 94.75 96 PRO A C 1
ATOM 740 O O . PRO A 1 96 ? 16.306 -0.534 -26.993 1.00 94.75 96 PRO A O 1
ATOM 743 N N . VAL A 1 97 ? 14.806 0.489 -25.654 1.00 96.31 97 VAL A N 1
ATOM 744 C CA . VAL A 1 97 ? 15.742 1.443 -25.062 1.00 96.31 97 VAL A CA 1
ATOM 745 C C . VAL A 1 97 ? 16.232 0.868 -23.743 1.00 96.31 97 VAL A C 1
ATOM 747 O O . VAL A 1 97 ? 15.452 0.672 -22.813 1.00 96.31 97 VAL A O 1
ATOM 750 N N . GLN A 1 98 ? 17.530 0.589 -23.657 1.00 97.62 98 GLN A N 1
ATOM 751 C CA . GLN A 1 98 ? 18.151 0.200 -22.398 1.00 97.62 98 GLN A CA 1
ATOM 752 C C . GLN A 1 98 ? 18.489 1.443 -21.578 1.00 97.62 98 GLN A C 1
ATOM 754 O O . GLN A 1 98 ? 19.024 2.419 -22.105 1.00 97.62 98 GLN A O 1
ATOM 759 N N . LYS A 1 99 ? 18.214 1.388 -20.277 1.00 97.12 99 LYS A N 1
ATOM 760 C CA . LYS A 1 99 ? 18.458 2.488 -19.350 1.00 97.12 99 LYS A CA 1
ATOM 761 C C . LYS A 1 99 ? 18.910 1.962 -17.993 1.00 97.12 99 LYS A C 1
ATOM 763 O O . LYS A 1 99 ? 18.392 0.956 -17.516 1.00 97.12 99 LYS A O 1
ATOM 768 N N . THR A 1 100 ? 19.837 2.678 -17.367 1.00 97.75 100 THR A N 1
ATOM 769 C CA . THR A 1 100 ? 20.223 2.481 -15.965 1.00 97.75 100 THR A CA 1
ATOM 770 C C . THR A 1 100 ? 19.738 3.677 -15.153 1.00 97.75 100 THR A C 1
ATOM 772 O O . THR A 1 100 ? 19.917 4.822 -15.564 1.00 97.75 100 THR A O 1
ATOM 775 N N . THR A 1 101 ? 19.071 3.408 -14.036 1.00 97.94 101 THR A N 1
ATOM 776 C CA . THR A 1 101 ? 18.426 4.400 -13.163 1.00 97.94 101 THR A CA 1
ATOM 777 C C . THR A 1 101 ? 18.386 3.870 -11.721 1.00 97.94 101 THR A C 1
ATOM 779 O O . THR A 1 101 ? 19.130 2.939 -11.416 1.00 97.94 101 THR A O 1
ATOM 782 N N . SER A 1 102 ? 17.562 4.430 -10.832 1.00 97.88 102 SER A N 1
ATOM 783 C CA . SER A 1 102 ? 17.351 3.931 -9.462 1.00 97.88 102 SER A CA 1
ATOM 784 C C . SER A 1 102 ? 16.031 3.159 -9.313 1.00 97.88 102 SER A C 1
ATOM 786 O O . SER A 1 102 ? 15.075 3.377 -10.065 1.00 97.88 102 SER A O 1
ATOM 788 N N . GLN A 1 103 ? 15.941 2.269 -8.321 1.00 97.81 103 GLN A N 1
ATOM 789 C CA . GLN A 1 103 ? 14.685 1.577 -7.986 1.00 97.81 103 GLN A CA 1
ATOM 790 C C . GLN A 1 103 ? 13.578 2.566 -7.598 1.00 97.81 103 GLN A C 1
ATOM 792 O O . GLN A 1 103 ? 12.425 2.382 -7.982 1.00 97.81 103 GLN A O 1
ATOM 797 N N . GLY A 1 104 ? 13.923 3.647 -6.892 1.00 97.81 104 GLY A N 1
ATOM 798 C CA . GLY A 1 104 ? 12.992 4.707 -6.513 1.00 97.81 104 GLY A CA 1
ATOM 799 C C . GLY A 1 104 ? 12.385 5.415 -7.722 1.00 97.81 104 GLY A C 1
ATOM 800 O O . GLY A 1 104 ? 11.171 5.631 -7.771 1.00 97.81 104 GLY A O 1
ATOM 801 N N . ARG A 1 105 ? 13.192 5.712 -8.750 1.00 98.50 105 ARG A N 1
ATOM 802 C CA . ARG A 1 105 ? 12.692 6.253 -10.027 1.00 98.50 105 ARG A CA 1
ATOM 803 C C . ARG A 1 105 ? 11.792 5.277 -10.756 1.00 98.50 105 ARG A C 1
ATOM 805 O O . ARG A 1 105 ? 10.745 5.694 -11.244 1.00 98.50 105 ARG A O 1
ATOM 812 N N . LEU A 1 106 ? 12.160 3.996 -10.793 1.00 98.50 106 LEU A N 1
ATOM 813 C CA . LEU A 1 106 ? 11.311 2.955 -11.367 1.00 98.50 106 LEU A CA 1
ATOM 814 C C . LEU A 1 106 ? 9.960 2.884 -10.644 1.00 98.50 106 LEU A C 1
ATOM 816 O O . LEU A 1 106 ? 8.922 3.005 -11.291 1.00 98.50 106 LEU A O 1
ATOM 820 N N . LEU A 1 107 ? 9.952 2.766 -9.315 1.00 98.31 107 LEU A N 1
ATOM 821 C CA . LEU A 1 107 ? 8.713 2.725 -8.539 1.00 98.31 107 LEU A CA 1
ATOM 822 C C . LEU A 1 107 ? 7.879 3.999 -8.738 1.00 98.31 107 LEU A C 1
ATOM 824 O O . LEU A 1 107 ? 6.665 3.916 -8.915 1.00 98.31 107 LEU A O 1
ATOM 828 N N . THR A 1 108 ? 8.519 5.171 -8.768 1.00 98.38 108 THR A N 1
ATOM 829 C CA . THR A 1 108 ? 7.841 6.456 -9.004 1.00 98.38 108 THR A CA 1
ATOM 830 C C . THR A 1 108 ? 7.223 6.523 -10.399 1.00 98.38 108 THR A C 1
ATOM 832 O O . THR A 1 108 ? 6.095 6.992 -10.533 1.00 98.38 108 THR A O 1
ATOM 835 N N . ALA A 1 109 ? 7.906 6.015 -11.426 1.00 98.25 109 ALA A N 1
ATOM 836 C CA . ALA A 1 109 ? 7.369 5.953 -12.782 1.00 98.25 109 ALA A CA 1
ATOM 837 C C . ALA A 1 109 ? 6.126 5.050 -12.859 1.00 98.25 109 ALA A C 1
ATOM 839 O O . ALA A 1 109 ? 5.125 5.436 -13.459 1.00 98.25 109 ALA A O 1
ATOM 840 N N . LEU A 1 110 ? 6.141 3.893 -12.187 1.00 98.31 110 LEU A N 1
ATOM 841 C CA . LEU A 1 110 ? 4.979 2.996 -12.094 1.00 98.31 110 LEU A CA 1
ATOM 842 C C . LEU A 1 110 ? 3.828 3.632 -11.306 1.00 98.31 110 LEU A C 1
ATOM 844 O O . LEU A 1 110 ? 2.656 3.496 -11.663 1.00 98.31 110 LEU A O 1
ATOM 848 N N . TRP A 1 111 ? 4.162 4.333 -10.223 1.00 97.69 111 TRP A N 1
ATOM 849 C CA . TRP A 1 111 ? 3.198 5.011 -9.367 1.00 97.69 111 TRP A CA 1
ATOM 850 C C . TRP A 1 111 ? 2.514 6.158 -10.107 1.00 97.69 111 TRP A C 1
ATOM 852 O O . TRP A 1 111 ? 1.288 6.209 -10.152 1.00 97.69 111 TRP A O 1
ATOM 862 N N . ARG A 1 112 ? 3.284 7.066 -10.708 1.00 97.00 112 ARG A N 1
ATOM 863 C CA . ARG A 1 112 ? 2.765 8.297 -11.320 1.00 97.00 112 ARG A CA 1
ATOM 864 C C . ARG A 1 112 ? 2.388 8.141 -12.789 1.00 97.00 112 ARG A C 1
ATOM 866 O O . ARG A 1 112 ? 1.693 8.999 -13.318 1.00 97.00 112 ARG A O 1
ATOM 873 N N . GLY A 1 113 ? 2.831 7.068 -13.439 1.00 97.00 113 GLY A N 1
ATOM 874 C CA . GLY A 1 113 ? 2.649 6.868 -14.875 1.00 97.00 113 GLY A CA 1
ATOM 875 C C . GLY A 1 113 ? 3.566 7.744 -15.732 1.00 97.00 113 GLY A C 1
ATOM 876 O O . GLY A 1 113 ? 3.321 7.881 -16.925 1.00 97.00 113 GLY A O 1
ATOM 877 N N . ASP A 1 114 ? 4.609 8.331 -15.141 1.00 97.06 114 ASP A N 1
ATOM 878 C CA . ASP A 1 114 ? 5.544 9.232 -15.815 1.00 97.06 114 ASP A CA 1
ATOM 879 C C . ASP A 1 114 ? 6.910 8.561 -16.002 1.00 97.06 114 ASP A C 1
ATOM 881 O O . ASP A 1 114 ? 7.737 8.504 -15.089 1.00 97.06 114 ASP A O 1
ATOM 885 N N . LEU A 1 115 ? 7.156 8.060 -17.216 1.00 96.69 115 LEU A N 1
ATOM 886 C CA . LEU A 1 115 ? 8.429 7.436 -17.584 1.00 96.69 115 LEU A CA 1
ATOM 887 C C . LEU A 1 115 ? 9.589 8.437 -17.659 1.00 96.69 115 LEU A C 1
ATOM 889 O O . LEU A 1 115 ? 10.744 8.018 -17.604 1.00 96.69 115 LEU A O 1
ATOM 893 N N . SER A 1 116 ? 9.320 9.745 -17.749 1.00 96.50 116 SER A N 1
ATOM 894 C CA . SER A 1 116 ? 10.387 10.750 -17.813 1.00 96.50 116 SER A CA 1
ATOM 895 C C . SER A 1 116 ? 11.190 10.840 -16.510 1.00 96.50 116 SER A C 1
ATOM 897 O O . SER A 1 116 ? 12.346 11.249 -16.535 1.00 96.50 116 SER A O 1
ATOM 899 N N . VAL A 1 117 ? 10.639 10.369 -15.383 1.00 97.44 117 VAL A N 1
ATOM 900 C CA . VAL A 1 117 ? 11.345 10.263 -14.091 1.00 97.44 117 VAL A CA 1
ATOM 901 C C . VAL A 1 117 ? 12.546 9.308 -14.154 1.00 97.44 117 VAL A C 1
ATOM 903 O O . VAL A 1 117 ? 13.482 9.432 -13.360 1.00 97.44 117 VAL A O 1
ATOM 906 N N . LEU A 1 118 ? 12.570 8.382 -15.118 1.00 97.44 118 LEU A N 1
ATOM 907 C CA . LEU A 1 118 ? 13.691 7.464 -15.316 1.00 97.44 118 LEU A CA 1
ATOM 908 C C . LEU A 1 118 ? 14.939 8.173 -15.885 1.00 97.44 118 LEU A C 1
ATOM 910 O O . LEU A 1 118 ? 16.027 7.591 -15.898 1.00 97.44 118 LEU A O 1
ATOM 914 N N . GLU A 1 119 ? 14.814 9.407 -16.381 1.00 96.44 119 GLU A N 1
ATOM 915 C CA . GLU A 1 119 ? 15.934 10.203 -16.890 1.00 96.44 119 GLU A CA 1
ATOM 916 C C . GLU A 1 119 ? 16.894 10.647 -15.780 1.00 96.44 119 GLU A C 1
ATOM 918 O O . GLU A 1 119 ? 16.480 11.126 -14.726 1.00 96.44 119 GLU A O 1
ATOM 923 N N . ALA A 1 120 ? 18.197 10.462 -16.013 1.00 91.25 120 ALA A N 1
ATOM 924 C CA . ALA A 1 120 ? 19.234 10.712 -15.008 1.00 91.25 120 ALA A CA 1
ATOM 925 C C . ALA A 1 120 ? 19.451 12.209 -14.724 1.00 91.25 120 ALA A C 1
ATOM 927 O O . ALA A 1 120 ? 19.977 12.564 -13.674 1.00 91.25 120 ALA A O 1
ATOM 928 N N . ASP A 1 121 ? 19.052 13.079 -15.652 1.00 93.75 121 ASP A N 1
ATOM 929 C CA . ASP A 1 121 ? 19.113 14.537 -15.522 1.00 93.75 121 ASP A CA 1
ATOM 930 C C . ASP A 1 121 ? 17.934 15.119 -14.723 1.00 93.75 121 ASP A C 1
ATOM 932 O O . ASP A 1 121 ? 17.967 16.281 -14.312 1.00 93.75 121 ASP A O 1
ATOM 936 N N . ARG A 1 122 ? 16.893 14.320 -14.460 1.00 95.25 122 ARG A N 1
ATOM 937 C CA . ARG A 1 122 ? 15.779 14.719 -13.599 1.00 95.25 122 ARG A CA 1
ATOM 938 C C . ARG A 1 122 ? 16.187 14.653 -12.129 1.00 95.25 122 ARG A C 1
ATOM 940 O O . ARG A 1 122 ? 16.980 13.788 -11.764 1.00 95.25 122 ARG A O 1
ATOM 947 N N . PRO A 1 123 ? 15.603 15.484 -11.253 1.00 95.31 123 PRO A N 1
ATOM 948 C CA . PRO A 1 123 ? 15.780 15.346 -9.810 1.00 95.31 123 PRO A CA 1
ATOM 949 C C . PRO A 1 123 ? 15.379 13.954 -9.306 1.00 95.31 123 PRO A C 1
ATOM 951 O O . PRO A 1 123 ? 14.433 13.355 -9.819 1.00 95.31 123 PRO A O 1
ATOM 954 N N . GLU A 1 124 ? 16.092 13.449 -8.298 1.00 94.56 124 GLU A N 1
ATOM 955 C CA . GLU A 1 124 ? 15.726 12.193 -7.637 1.00 94.56 124 GLU A CA 1
ATOM 956 C C . GLU A 1 124 ? 14.374 12.367 -6.928 1.00 94.56 124 GLU A C 1
ATOM 958 O O . GLU A 1 124 ? 14.196 13.355 -6.205 1.00 94.56 124 GLU A O 1
ATOM 963 N N . PRO A 1 125 ? 13.412 11.447 -7.113 1.00 96.75 125 PRO A N 1
ATOM 964 C CA . PRO A 1 125 ? 12.152 11.526 -6.394 1.00 96.75 125 PRO A CA 1
ATOM 965 C C . PRO A 1 125 ? 12.383 11.327 -4.886 1.00 96.75 125 PRO A C 1
ATOM 967 O O . PRO A 1 125 ? 13.234 10.518 -4.494 1.00 96.75 125 PRO A O 1
ATOM 970 N N . PRO A 1 126 ? 11.629 12.032 -4.022 1.00 96.56 126 PRO A N 1
ATOM 971 C CA . PRO A 1 126 ? 11.735 11.849 -2.581 1.00 96.56 126 PRO A CA 1
ATOM 972 C C . PRO A 1 126 ? 11.296 10.436 -2.182 1.00 96.56 126 PRO A C 1
ATOM 974 O O . PRO A 1 126 ? 10.398 9.858 -2.796 1.00 96.56 126 PRO A O 1
ATOM 977 N N . VAL A 1 127 ? 11.906 9.899 -1.122 1.00 96.31 127 VAL A N 1
ATOM 978 C CA . VAL A 1 127 ? 11.469 8.631 -0.524 1.00 96.31 127 VAL A CA 1
ATOM 979 C C . VAL A 1 127 ? 10.041 8.816 0.007 1.00 96.31 127 VAL A C 1
ATOM 981 O O . VAL A 1 127 ? 9.802 9.776 0.745 1.00 96.31 127 VAL A O 1
ATOM 984 N N . PRO A 1 128 ? 9.089 7.939 -0.347 1.00 96.62 128 PRO A N 1
ATOM 985 C CA . PRO A 1 128 ? 7.713 8.082 0.084 1.00 96.62 128 PRO A CA 1
ATOM 986 C C . PRO A 1 128 ? 7.572 7.825 1.582 1.00 96.62 128 PRO A C 1
ATOM 988 O O . PRO A 1 128 ? 8.295 7.013 2.167 1.00 96.62 128 PRO A O 1
ATOM 991 N N . GLY A 1 129 ? 6.589 8.480 2.191 1.00 96.00 129 GLY A N 1
ATOM 992 C CA . GLY A 1 129 ? 6.269 8.269 3.596 1.00 96.00 129 GLY A CA 1
ATOM 993 C C . GLY A 1 129 ? 5.791 6.841 3.879 1.00 96.00 129 GLY A C 1
ATOM 994 O O . GLY A 1 129 ? 5.209 6.156 3.030 1.00 96.00 129 GLY A O 1
ATOM 995 N N . SER A 1 130 ? 6.073 6.377 5.094 1.00 95.25 130 SER A N 1
ATOM 996 C CA . SER A 1 130 ? 5.954 4.964 5.483 1.00 95.25 130 SER A CA 1
ATOM 997 C C . SER A 1 130 ? 4.598 4.606 6.101 1.00 95.25 130 SER A C 1
ATOM 999 O O . SER A 1 130 ? 3.839 5.469 6.542 1.00 95.25 130 SER A O 1
ATOM 1001 N N . LEU A 1 131 ? 4.335 3.302 6.259 1.00 96.12 131 LEU A N 1
ATOM 1002 C CA . LEU A 1 131 ? 3.186 2.808 7.028 1.00 96.12 131 LEU A CA 1
ATOM 1003 C C . LEU A 1 131 ? 3.159 3.375 8.458 1.00 96.12 131 LEU A C 1
ATOM 1005 O O . LEU A 1 131 ? 2.094 3.703 8.973 1.00 96.12 131 LEU A O 1
ATOM 1009 N N . LYS A 1 132 ? 4.328 3.516 9.101 1.00 95.94 132 LYS A N 1
ATOM 1010 C CA . LYS A 1 132 ? 4.449 4.082 10.454 1.00 95.94 132 LYS A CA 1
ATOM 1011 C C . LYS A 1 132 ? 4.025 5.549 10.492 1.00 95.94 132 LYS A C 1
ATOM 1013 O O . LYS A 1 132 ? 3.395 5.973 11.457 1.00 95.94 132 LYS A O 1
ATOM 1018 N N . GLU A 1 133 ? 4.382 6.306 9.461 1.00 96.81 133 GLU A N 1
ATOM 1019 C CA . GLU A 1 133 ? 3.986 7.705 9.326 1.00 96.81 133 GLU A CA 1
ATOM 1020 C C . GLU A 1 133 ? 2.470 7.827 9.156 1.00 96.81 133 GLU A C 1
ATOM 1022 O O . GLU A 1 133 ? 1.838 8.545 9.925 1.00 96.81 133 GLU A O 1
ATOM 1027 N N . LEU A 1 134 ? 1.873 7.046 8.246 1.00 97.88 134 LEU A N 1
ATOM 1028 C CA . LEU A 1 134 ? 0.416 6.990 8.089 1.00 97.88 134 LEU A CA 1
ATOM 1029 C C . LEU A 1 134 ? -0.281 6.572 9.394 1.00 97.88 134 LEU A C 1
ATOM 1031 O O . LEU A 1 134 ? -1.273 7.176 9.795 1.00 97.88 134 LEU A O 1
ATOM 1035 N N . HIS A 1 135 ? 0.262 5.571 10.092 1.00 98.12 135 HIS A N 1
ATOM 1036 C CA . HIS A 1 135 ? -0.266 5.100 11.373 1.00 98.12 135 HIS A CA 1
ATOM 1037 C C . HIS A 1 135 ? -0.288 6.204 12.437 1.00 98.12 135 HIS A C 1
ATOM 1039 O O . HIS A 1 135 ? -1.271 6.350 13.161 1.00 98.12 135 HIS A O 1
ATOM 1045 N N . GLY A 1 136 ? 0.771 7.015 12.512 1.00 97.75 136 GLY A N 1
ATOM 1046 C CA . GLY A 1 136 ? 0.851 8.155 13.430 1.00 97.75 136 GLY A CA 1
ATOM 1047 C C . GLY A 1 136 ? -0.182 9.253 13.158 1.00 97.75 136 GLY A C 1
ATOM 1048 O O . GLY A 1 136 ? -0.393 10.104 14.017 1.00 97.75 136 GLY A O 1
ATOM 1049 N N . ARG A 1 137 ? -0.836 9.214 11.991 1.00 98.12 137 ARG A N 1
ATOM 1050 C CA . ARG A 1 137 ? -1.751 10.241 11.481 1.00 98.12 137 ARG A CA 1
ATOM 1051 C C . ARG A 1 137 ? -3.180 9.735 11.284 1.00 98.12 137 ARG A C 1
ATOM 1053 O O . ARG A 1 137 ? -4.006 10.424 10.697 1.00 98.12 137 ARG A O 1
ATOM 1060 N N . LEU A 1 138 ? -3.514 8.545 11.796 1.00 98.50 138 LEU A N 1
ATOM 1061 C CA . LEU A 1 138 ? -4.849 7.948 11.635 1.00 98.50 138 LEU A CA 1
ATOM 1062 C C . LEU A 1 138 ? -5.989 8.831 12.162 1.00 98.50 138 LEU A C 1
ATOM 1064 O O . LEU A 1 138 ? -7.096 8.763 11.636 1.00 98.50 138 LEU A O 1
ATOM 1068 N N . SER A 1 139 ? -5.741 9.668 13.173 1.00 97.81 139 SER A N 1
ATOM 1069 C CA . SER A 1 139 ? -6.750 10.598 13.694 1.00 97.81 139 SER A CA 1
ATOM 1070 C C . SER A 1 139 ? -7.196 11.629 12.655 1.00 97.81 139 SER A C 1
ATOM 1072 O O . SER A 1 139 ? -8.360 12.020 12.641 1.00 97.81 139 SER A O 1
ATOM 1074 N N . GLU A 1 140 ? -6.307 12.028 11.746 1.00 98.06 140 GLU A N 1
ATOM 1075 C CA . GLU A 1 140 ? -6.605 12.982 10.675 1.00 98.06 140 GLU A CA 1
ATOM 1076 C C . GLU A 1 140 ? -7.554 12.379 9.622 1.00 98.06 140 GLU A C 1
ATOM 1078 O O . GLU A 1 140 ? -8.276 13.114 8.956 1.00 98.06 140 GLU A O 1
ATOM 1083 N N . ALA A 1 141 ? -7.618 11.045 9.516 1.00 98.00 141 ALA A N 1
ATOM 1084 C CA . ALA A 1 141 ? -8.512 10.340 8.596 1.00 98.00 141 ALA A CA 1
ATOM 1085 C C . ALA A 1 141 ? -9.959 10.211 9.114 1.00 98.00 141 ALA A C 1
ATOM 1087 O O . ALA A 1 141 ? -10.863 9.861 8.352 1.00 98.00 141 ALA A O 1
ATOM 1088 N N . ILE A 1 142 ? -10.199 10.475 10.404 1.00 96.75 142 ILE A N 1
ATOM 1089 C CA . ILE A 1 142 ? -11.503 10.266 11.048 1.00 96.75 142 ILE A CA 1
ATOM 1090 C C . ILE A 1 142 ? -12.653 10.957 10.298 1.00 96.75 142 ILE A C 1
ATOM 1092 O O . ILE A 1 142 ? -13.628 10.263 10.015 1.00 96.75 142 ILE A O 1
ATOM 1096 N N . PRO A 1 143 ? -12.586 12.257 9.936 1.00 95.88 143 PRO A N 1
ATOM 1097 C CA . PRO A 1 143 ? -13.731 12.940 9.331 1.00 95.88 143 PRO A CA 1
ATOM 1098 C C . PRO A 1 143 ? -14.208 12.273 8.035 1.00 95.88 143 PRO A C 1
ATOM 1100 O O . PRO A 1 143 ? -15.410 12.137 7.808 1.00 95.88 143 PRO A O 1
ATOM 1103 N N . VAL A 1 144 ? -13.268 11.801 7.209 1.00 96.81 144 VAL A N 1
ATOM 1104 C CA . VAL A 1 144 ? -13.582 11.114 5.952 1.00 96.81 144 VAL A CA 1
ATOM 1105 C C . VAL A 1 144 ? -14.188 9.740 6.215 1.00 96.81 144 VAL A C 1
ATOM 1107 O O . VAL A 1 144 ? -15.184 9.382 5.586 1.00 96.81 144 VAL A O 1
ATOM 1110 N N . PHE A 1 145 ? -13.641 8.975 7.163 1.00 96.56 145 PHE A N 1
ATOM 1111 C CA . PHE A 1 145 ? -14.201 7.669 7.514 1.00 96.56 145 PHE A CA 1
ATOM 1112 C C . PHE A 1 145 ? -15.586 7.774 8.143 1.00 96.56 145 PHE A C 1
ATOM 1114 O O . PHE A 1 145 ? -16.453 6.979 7.790 1.00 96.56 145 PHE A O 1
ATOM 1121 N N . SER A 1 146 ? -15.822 8.765 9.003 1.00 94.31 146 SER A N 1
ATOM 1122 C CA . SER A 1 146 ? -17.148 9.041 9.548 1.00 94.31 146 SER A CA 1
ATOM 1123 C C . SER A 1 146 ? -18.147 9.331 8.428 1.00 94.31 146 SER A C 1
ATOM 1125 O O . SER A 1 146 ? -19.174 8.663 8.325 1.00 94.31 146 SER A O 1
ATOM 1127 N N . ALA A 1 147 ? -17.818 10.244 7.510 1.00 94.06 147 ALA A N 1
ATOM 1128 C CA . ALA A 1 147 ? -18.686 10.532 6.370 1.00 94.06 147 ALA A CA 1
ATOM 1129 C C . ALA A 1 147 ? -18.948 9.285 5.503 1.00 94.06 147 ALA A C 1
ATOM 1131 O O . ALA A 1 147 ? -20.075 9.064 5.064 1.00 94.06 147 ALA A O 1
ATOM 1132 N N . ARG A 1 148 ? -17.921 8.452 5.285 1.00 95.56 148 ARG A N 1
ATOM 1133 C CA . ARG A 1 148 ? -17.981 7.276 4.407 1.00 95.56 148 ARG A CA 1
ATOM 1134 C C . ARG A 1 148 ? -18.730 6.083 5.000 1.00 95.56 148 ARG A C 1
ATOM 1136 O O . ARG A 1 148 ? -19.341 5.338 4.245 1.00 95.56 148 ARG A O 1
ATOM 1143 N N . LEU A 1 149 ? -18.631 5.857 6.308 1.00 95.00 149 LEU A N 1
ATOM 1144 C CA . LEU A 1 149 ? -19.237 4.706 6.995 1.00 95.00 149 LEU A CA 1
ATOM 1145 C C . LEU A 1 149 ? -20.674 4.971 7.449 1.00 95.00 149 LEU A C 1
ATOM 1147 O O . LEU A 1 149 ? -21.443 4.025 7.651 1.00 95.00 149 LEU A O 1
ATOM 1151 N N . PHE A 1 150 ? -21.024 6.245 7.629 1.00 91.75 150 PHE A N 1
ATOM 1152 C CA . PHE A 1 150 ? -22.334 6.674 8.106 1.00 91.75 150 PHE A CA 1
ATOM 1153 C C . PHE A 1 150 ? -23.152 7.406 7.032 1.00 91.75 150 PHE A C 1
ATOM 1155 O O . PHE A 1 150 ? -24.227 7.896 7.345 1.00 91.75 150 PHE A O 1
ATOM 1162 N N . ASP A 1 151 ? -22.677 7.467 5.781 1.00 88.69 151 ASP A N 1
ATOM 1163 C CA . ASP A 1 151 ? -23.356 8.106 4.637 1.00 88.69 151 ASP A CA 1
ATOM 1164 C C . ASP A 1 151 ? -23.861 9.534 4.938 1.00 88.69 151 ASP A C 1
ATOM 1166 O O . ASP A 1 151 ? -24.938 9.951 4.517 1.00 88.69 151 ASP A O 1
ATOM 1170 N N . GLY A 1 152 ? -23.084 10.292 5.717 1.00 78.56 152 GLY A N 1
ATOM 1171 C CA . GLY A 1 152 ? -23.443 11.643 6.165 1.00 78.56 152 GLY A CA 1
ATOM 1172 C C . GLY A 1 152 ? -24.534 11.713 7.243 1.00 78.56 152 GLY A C 1
ATOM 1173 O O . GLY A 1 152 ? -24.860 12.811 7.694 1.00 78.56 152 GLY A O 1
ATOM 1174 N N . ALA A 1 153 ? -25.082 10.579 7.689 1.00 84.62 153 ALA A N 1
ATOM 1175 C CA . ALA A 1 153 ? -25.951 10.520 8.857 1.00 84.62 153 ALA A CA 1
ATOM 1176 C C . ALA A 1 153 ? -25.152 10.788 10.150 1.00 84.62 153 ALA A C 1
ATOM 1178 O O . ALA A 1 153 ? -23.932 10.582 10.178 1.00 84.62 153 ALA A O 1
ATOM 1179 N N . PRO A 1 154 ? -25.818 11.220 11.239 1.00 83.94 154 PRO A N 1
ATOM 1180 C CA . PRO A 1 154 ? -25.183 11.319 12.546 1.00 83.94 154 PRO A CA 1
ATOM 1181 C C . PRO A 1 154 ? -24.505 10.002 12.930 1.00 83.94 154 PRO A C 1
ATOM 1183 O O . PRO A 1 154 ? -25.086 8.928 12.754 1.00 83.94 154 PRO A O 1
ATOM 1186 N N . GLU A 1 155 ? -23.284 10.087 13.461 1.00 87.69 155 GLU A N 1
ATOM 1187 C CA . GLU A 1 155 ? -22.581 8.906 13.955 1.00 87.69 155 GLU A CA 1
ATOM 1188 C C . GLU A 1 155 ? -23.418 8.261 15.076 1.00 87.69 155 GLU A C 1
ATOM 1190 O O . GLU A 1 155 ? -23.698 8.931 16.074 1.00 87.69 155 GLU A O 1
ATOM 1195 N N . PRO A 1 156 ? -23.837 6.990 14.952 1.00 88.44 156 PRO A N 1
ATOM 1196 C CA . PRO A 1 156 ? -24.490 6.303 16.052 1.00 88.44 156 PRO A CA 1
ATOM 1197 C C . PRO A 1 156 ? -23.498 6.093 17.198 1.00 88.44 156 PRO A C 1
ATOM 1199 O O . PRO A 1 156 ? -22.276 6.065 16.997 1.00 88.44 156 PRO A 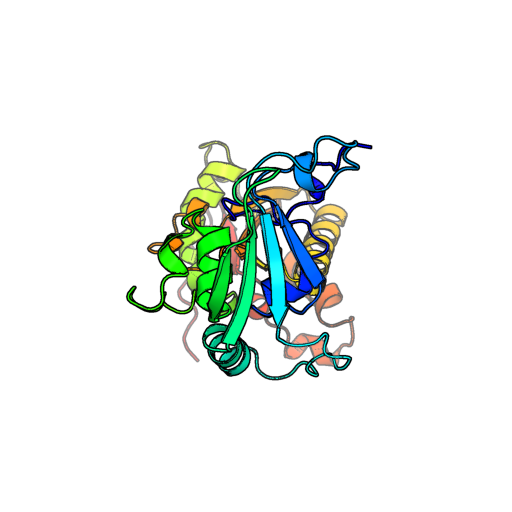O 1
ATOM 1202 N N . ASP A 1 157 ? -24.032 5.902 18.401 1.00 92.38 157 ASP A N 1
ATOM 1203 C CA . ASP A 1 157 ? -23.218 5.498 19.541 1.00 92.38 157 ASP A CA 1
ATOM 1204 C C . ASP A 1 157 ? -22.569 4.140 19.244 1.00 92.38 157 ASP A C 1
ATOM 1206 O O . ASP A 1 157 ? -23.235 3.163 18.895 1.00 92.38 157 ASP A O 1
ATOM 1210 N N . GLY A 1 158 ? -21.247 4.094 19.348 1.00 95.44 158 GLY A N 1
ATOM 1211 C CA . GLY A 1 158 ? -20.464 2.946 18.921 1.00 95.44 158 GLY A CA 1
ATOM 1212 C C . GLY A 1 158 ? -18.968 3.203 19.034 1.00 95.44 158 GLY A C 1
ATOM 1213 O O . GLY A 1 158 ? -18.520 4.078 19.785 1.00 95.44 158 GLY A O 1
ATOM 1214 N N . LEU A 1 159 ? -18.195 2.443 18.262 1.00 97.25 159 LEU A N 1
ATOM 1215 C CA . LEU A 1 159 ? -16.753 2.618 18.144 1.00 97.25 159 LEU A CA 1
ATOM 1216 C C . LEU A 1 159 ? -16.330 2.665 16.677 1.00 97.25 159 LEU A C 1
ATOM 1218 O O . LEU A 1 159 ? -16.862 1.943 15.837 1.00 97.25 159 LEU A O 1
ATOM 1222 N N . LEU A 1 160 ? -15.308 3.462 16.385 1.00 97.62 160 LEU A N 1
ATOM 1223 C CA . LEU A 1 160 ? -14.588 3.453 15.118 1.00 97.62 160 LEU A CA 1
ATOM 1224 C C . LEU A 1 160 ? -13.168 2.958 15.370 1.00 97.62 160 LEU A C 1
ATOM 1226 O O . LEU A 1 160 ? -12.429 3.549 16.160 1.00 97.62 160 LEU A O 1
ATOM 1230 N N . PHE A 1 161 ? -12.786 1.890 14.676 1.00 98.38 161 PHE A N 1
ATOM 1231 C CA . PHE A 1 161 ? -11.423 1.383 14.654 1.00 98.38 161 PHE A CA 1
ATOM 1232 C C . PHE A 1 161 ? -10.783 1.639 13.289 1.00 98.38 161 PHE A C 1
ATOM 1234 O O . PHE A 1 161 ? -11.260 1.132 12.274 1.00 98.38 161 PHE A O 1
ATOM 1241 N N . LEU A 1 162 ? -9.704 2.420 13.260 1.00 98.62 162 LEU A N 1
ATOM 1242 C CA . LEU A 1 162 ? -8.912 2.692 12.061 1.00 98.62 162 LEU A CA 1
ATOM 1243 C C . LEU A 1 162 ? -7.584 1.944 12.130 1.00 98.62 162 LEU A C 1
ATOM 1245 O O . LEU A 1 162 ? -6.910 1.976 13.156 1.00 98.62 162 LEU A O 1
ATOM 1249 N N . LEU A 1 163 ? -7.166 1.320 11.034 1.00 98.19 163 LEU A N 1
ATOM 1250 C CA . LEU A 1 163 ? -5.860 0.679 10.913 1.00 98.19 163 LEU A CA 1
ATOM 1251 C C . LEU A 1 163 ? -5.185 1.076 9.602 1.00 98.19 163 LEU A C 1
ATOM 1253 O O . LEU A 1 163 ? -5.820 1.098 8.548 1.00 98.19 163 LEU A O 1
ATOM 1257 N N . ALA A 1 164 ? -3.889 1.372 9.668 1.00 98.31 164 ALA A N 1
ATOM 1258 C CA . ALA A 1 164 ? -3.066 1.538 8.480 1.00 98.31 164 ALA A CA 1
ATOM 1259 C C . ALA A 1 164 ? -2.684 0.152 7.934 1.00 98.31 164 ALA A C 1
ATOM 1261 O O . ALA A 1 164 ? -2.300 -0.740 8.696 1.00 98.31 164 ALA A O 1
ATOM 1262 N N . VAL A 1 165 ? -2.779 -0.028 6.619 1.00 97.81 165 VAL A N 1
ATOM 1263 C CA . VAL A 1 165 ? -2.498 -1.290 5.924 1.00 97.81 165 VAL A CA 1
ATOM 1264 C C . VAL A 1 165 ? -1.587 -1.010 4.737 1.00 97.81 165 VAL A C 1
ATOM 1266 O O . VAL A 1 165 ? -1.801 -0.050 4.005 1.00 97.81 165 VAL A O 1
ATOM 1269 N N . ASP A 1 166 ? -0.586 -1.859 4.529 1.00 97.19 166 ASP A N 1
ATOM 1270 C CA . ASP A 1 166 ? 0.215 -1.859 3.308 1.00 97.19 166 ASP A CA 1
ATOM 1271 C C . ASP A 1 166 ? -0.270 -2.984 2.386 1.00 97.19 166 ASP A C 1
ATOM 1273 O O . ASP A 1 166 ? -0.093 -4.166 2.688 1.00 97.19 166 ASP A O 1
ATOM 1277 N N . ASP A 1 167 ? -0.896 -2.622 1.265 1.00 95.25 167 ASP A N 1
ATOM 1278 C CA . ASP A 1 167 ? -1.443 -3.568 0.288 1.00 95.25 167 ASP A CA 1
ATOM 1279 C C . ASP A 1 167 ? -0.348 -4.330 -0.474 1.00 95.25 167 ASP A C 1
ATOM 1281 O O . ASP A 1 167 ? -0.649 -5.302 -1.161 1.00 95.25 167 ASP A O 1
ATOM 1285 N N . SER A 1 168 ? 0.926 -3.955 -0.330 1.00 95.62 168 SER A N 1
ATOM 1286 C CA . SER A 1 168 ? 2.069 -4.732 -0.823 1.00 95.62 168 SER A CA 1
ATOM 1287 C C . SER A 1 168 ? 2.606 -5.739 0.207 1.00 95.62 168 SER A C 1
ATOM 1289 O O . SER A 1 168 ? 3.331 -6.661 -0.154 1.00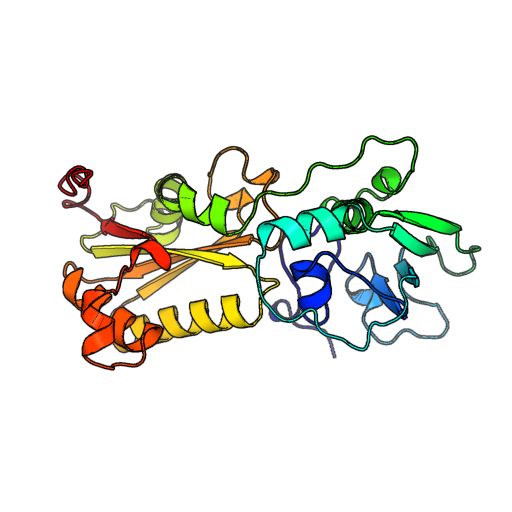 95.62 168 SER A O 1
ATOM 1291 N N . SER A 1 169 ? 2.177 -5.659 1.472 1.00 94.81 169 SER A N 1
ATOM 1292 C CA . SER A 1 169 ? 2.579 -6.583 2.537 1.00 94.81 169 SER A CA 1
ATOM 1293 C C . SER A 1 169 ? 1.556 -7.706 2.740 1.00 94.81 169 SER A C 1
ATOM 1295 O O . SER A 1 169 ? 0.453 -7.479 3.236 1.00 94.81 169 SER A O 1
ATOM 1297 N N . GLU A 1 170 ? 1.918 -8.953 2.421 1.00 92.19 170 GLU A N 1
ATOM 1298 C CA . GLU A 1 170 ? 1.025 -10.105 2.636 1.00 92.19 170 GLU A CA 1
ATOM 1299 C C . GLU A 1 170 ? 0.643 -10.286 4.109 1.00 92.19 170 GLU A C 1
ATOM 1301 O O . GLU A 1 170 ? -0.535 -10.452 4.427 1.00 92.19 170 GLU A O 1
ATOM 1306 N N . SER A 1 171 ? 1.616 -10.184 5.017 1.00 93.31 171 SER A N 1
ATOM 1307 C CA . SER A 1 171 ? 1.371 -10.284 6.457 1.00 93.31 171 SER A CA 1
ATOM 1308 C C . SER A 1 171 ? 0.548 -9.106 6.986 1.00 93.31 171 SER A C 1
ATOM 1310 O O . SER A 1 171 ? -0.313 -9.303 7.845 1.00 93.31 171 SER A O 1
ATOM 1312 N N . GLY A 1 172 ? 0.760 -7.898 6.450 1.00 94.31 172 GLY A N 1
ATOM 1313 C CA . GLY A 1 172 ? -0.047 -6.718 6.755 1.00 94.31 172 GLY A CA 1
ATOM 1314 C C . GLY A 1 172 ? -1.520 -6.912 6.390 1.00 94.31 172 GLY A C 1
ATOM 1315 O O . GLY A 1 172 ? -2.393 -6.706 7.237 1.00 94.31 172 GLY A O 1
ATOM 1316 N N . ARG A 1 173 ? -1.796 -7.385 5.167 1.00 95.06 173 ARG A N 1
ATOM 1317 C CA . ARG A 1 173 ? -3.159 -7.702 4.705 1.00 95.06 173 ARG A CA 1
ATOM 1318 C C . ARG A 1 173 ? -3.797 -8.816 5.532 1.00 95.06 173 ARG A C 1
ATOM 1320 O O . ARG A 1 173 ? -4.887 -8.628 6.061 1.00 95.06 173 ARG A O 1
ATOM 1327 N N . ALA A 1 174 ? -3.090 -9.931 5.731 1.00 95.62 174 ALA A N 1
ATOM 1328 C CA . ALA A 1 174 ? -3.592 -11.059 6.516 1.00 95.62 174 ALA A CA 1
ATOM 1329 C C . ALA A 1 174 ? -3.940 -10.652 7.958 1.00 95.62 174 ALA A C 1
ATOM 1331 O O . ALA A 1 174 ? -4.956 -11.082 8.503 1.00 95.62 174 ALA A O 1
ATOM 1332 N N . LYS A 1 175 ? -3.132 -9.778 8.573 1.00 96.12 175 LYS A N 1
ATOM 1333 C CA . LYS A 1 175 ? -3.426 -9.210 9.892 1.00 96.12 175 LYS A CA 1
ATOM 1334 C C . LYS A 1 175 ? -4.692 -8.348 9.875 1.00 96.12 175 LYS A C 1
ATOM 1336 O O . LYS A 1 175 ? -5.510 -8.485 10.783 1.00 96.12 175 LYS A O 1
ATOM 1341 N N . ALA A 1 176 ? -4.846 -7.465 8.889 1.00 97.50 176 ALA A N 1
ATOM 1342 C CA . ALA A 1 176 ? -6.033 -6.620 8.753 1.00 97.50 176 ALA A CA 1
ATOM 1343 C C . ALA A 1 176 ? -7.308 -7.465 8.590 1.00 97.50 176 ALA A C 1
ATOM 1345 O O . ALA A 1 176 ? -8.291 -7.240 9.297 1.00 97.50 176 ALA A O 1
ATOM 1346 N N . ASP A 1 177 ? -7.253 -8.491 7.740 1.00 97.44 177 ASP A N 1
ATOM 1347 C CA . ASP A 1 177 ? -8.364 -9.416 7.503 1.00 97.44 177 ASP A CA 1
ATOM 1348 C C . ASP A 1 177 ? -8.694 -10.241 8.756 1.00 97.44 177 ASP A C 1
ATOM 1350 O O . ASP A 1 177 ? -9.863 -10.423 9.091 1.00 97.44 177 ASP A O 1
ATOM 1354 N N . ALA A 1 178 ? -7.681 -10.686 9.507 1.00 97.56 178 ALA A N 1
ATOM 1355 C CA . ALA A 1 178 ? -7.886 -11.407 10.762 1.00 97.56 178 ALA A CA 1
ATOM 1356 C C . ALA A 1 178 ? -8.530 -10.531 11.851 1.00 97.56 178 ALA A C 1
ATOM 1358 O O . ALA A 1 178 ? -9.376 -11.015 12.607 1.00 97.56 178 ALA A O 1
ATOM 1359 N N . ILE A 1 179 ? -8.146 -9.251 11.938 1.00 97.69 179 ILE A N 1
ATOM 1360 C CA . ILE A 1 179 ? -8.769 -8.271 12.842 1.00 97.69 179 ILE A CA 1
ATOM 1361 C C . ILE A 1 179 ? -10.242 -8.090 12.476 1.00 97.69 179 ILE A C 1
ATOM 1363 O O . ILE A 1 179 ? -11.106 -8.207 13.341 1.00 97.69 179 ILE A O 1
ATOM 1367 N N . GLU A 1 180 ? -10.529 -7.838 11.201 1.00 98.12 180 GLU A N 1
ATOM 1368 C CA . GLU A 1 180 ? -11.891 -7.645 10.709 1.00 98.12 180 GLU A CA 1
ATOM 1369 C C . GLU A 1 180 ? -12.763 -8.878 10.974 1.00 98.12 180 GLU A C 1
ATOM 1371 O O . GLU A 1 180 ? -13.822 -8.760 11.589 1.00 98.12 180 GLU A O 1
ATOM 1376 N N . ALA A 1 181 ? -12.285 -10.070 10.606 1.00 97.88 181 ALA A N 1
ATOM 1377 C CA . ALA A 1 181 ? -12.996 -11.323 10.841 1.00 97.88 181 ALA A CA 1
ATOM 1378 C C . ALA A 1 181 ? -13.284 -11.554 12.334 1.00 97.88 181 ALA A C 1
ATOM 1380 O O . ALA A 1 181 ? -14.379 -11.980 12.698 1.00 97.88 181 ALA A O 1
ATOM 1381 N N . ARG A 1 182 ? -12.326 -11.230 13.216 1.00 97.19 182 ARG A N 1
ATOM 1382 C CA . ARG A 1 182 ? -12.508 -11.341 14.671 1.00 97.19 182 ARG A CA 1
ATOM 1383 C C . ARG A 1 182 ? -13.605 -10.416 15.195 1.00 97.19 182 ARG A C 1
ATOM 1385 O O . ARG A 1 182 ? -14.305 -10.802 16.127 1.00 97.19 182 ARG A O 1
ATOM 1392 N N . LEU A 1 183 ? -13.722 -9.211 14.645 1.00 97.50 183 LEU A N 1
ATOM 1393 C CA . LEU A 1 183 ? -14.737 -8.247 15.064 1.00 97.50 183 LEU A CA 1
ATOM 1394 C C . LEU A 1 183 ? -16.118 -8.614 14.509 1.00 97.50 183 LEU A C 1
ATOM 1396 O O . LEU A 1 183 ? -17.087 -8.563 15.259 1.00 97.50 183 LEU A O 1
ATOM 1400 N N . ILE A 1 184 ? -16.200 -9.066 13.254 1.00 97.75 184 ILE A N 1
ATOM 1401 C CA . ILE A 1 184 ? -17.454 -9.527 12.632 1.00 97.75 184 ILE A CA 1
ATOM 1402 C C . ILE A 1 184 ? -18.042 -10.750 13.358 1.00 97.75 184 ILE A C 1
ATOM 1404 O O . ILE A 1 184 ? -19.256 -10.858 13.482 1.00 97.75 184 ILE A O 1
ATOM 1408 N N . ASP A 1 185 ? -17.207 -11.650 13.896 1.00 96.88 185 ASP A N 1
ATOM 1409 C CA . ASP A 1 185 ? -17.664 -12.803 14.702 1.00 96.88 185 ASP A CA 1
ATOM 1410 C C . ASP A 1 185 ? -18.420 -12.394 15.984 1.00 96.88 185 ASP A C 1
ATOM 1412 O O . ASP A 1 185 ? -19.109 -13.210 16.593 1.00 96.88 185 ASP A O 1
ATOM 1416 N N . ARG A 1 186 ? -18.264 -11.146 16.446 1.00 96.50 186 ARG A N 1
ATOM 1417 C CA . ARG A 1 186 ? -18.751 -10.699 17.763 1.00 96.50 186 ARG A CA 1
ATOM 1418 C C . ARG A 1 186 ? -19.683 -9.504 17.722 1.00 96.50 186 ARG A C 1
ATOM 1420 O O . ARG A 1 186 ? -20.496 -9.352 18.629 1.00 96.50 186 ARG A O 1
ATOM 1427 N N . PHE A 1 187 ? -19.564 -8.670 16.702 1.00 97.19 187 PHE A N 1
ATOM 1428 C CA . PHE A 1 187 ? -20.248 -7.391 16.616 1.00 97.19 187 PHE A CA 1
ATOM 1429 C C . PHE A 1 187 ? -20.843 -7.199 15.223 1.00 97.19 187 PHE A C 1
ATOM 1431 O O . PHE A 1 187 ? -20.364 -7.771 14.243 1.00 97.19 187 PHE A O 1
ATOM 1438 N N . GLN A 1 188 ? -21.843 -6.326 15.117 1.00 96.94 188 GLN A N 1
ATOM 1439 C CA . GLN A 1 188 ? -22.206 -5.758 13.823 1.00 96.94 188 GLN A CA 1
ATOM 1440 C C . GLN A 1 188 ? -21.113 -4.764 13.420 1.00 96.94 188 GLN A C 1
ATOM 1442 O O . GLN A 1 188 ? -20.792 -3.841 14.176 1.00 96.94 188 GLN A O 1
ATOM 1447 N N . VAL A 1 189 ? -20.505 -4.987 12.254 1.00 97.50 189 VAL A N 1
ATOM 1448 C CA . VAL A 1 189 ? -19.380 -4.186 11.761 1.00 97.50 189 VAL A CA 1
ATOM 1449 C C . VAL A 1 189 ? -19.677 -3.681 10.358 1.00 97.50 189 VAL A C 1
ATOM 1451 O O . VAL A 1 189 ? -19.933 -4.461 9.440 1.00 97.50 189 VAL A O 1
ATOM 1454 N N . ARG A 1 190 ? -19.572 -2.365 10.174 1.00 97.38 190 ARG A N 1
ATOM 1455 C CA . ARG A 1 190 ? -19.503 -1.728 8.855 1.00 97.38 190 ARG A CA 1
ATOM 1456 C C . ARG A 1 190 ? -18.056 -1.427 8.512 1.00 97.38 190 ARG A C 1
ATOM 1458 O O . ARG A 1 190 ? -17.287 -1.009 9.376 1.00 97.38 190 ARG A O 1
ATOM 1465 N N . ARG A 1 191 ? -17.691 -1.610 7.243 1.00 97.19 191 ARG A N 1
ATOM 1466 C CA . ARG A 1 191 ? -16.312 -1.439 6.779 1.00 97.19 191 ARG A CA 1
ATOM 1467 C C . ARG A 1 191 ? -16.197 -0.452 5.631 1.00 97.19 191 ARG A C 1
ATOM 1469 O O . ARG A 1 191 ? -17.037 -0.421 4.734 1.00 97.19 191 ARG A O 1
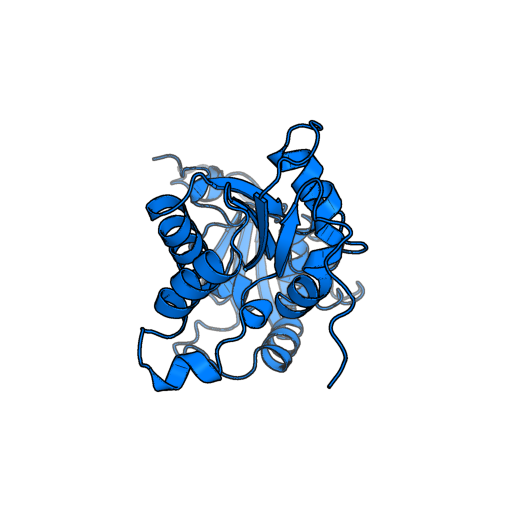ATOM 1476 N N . ALA A 1 192 ? -15.086 0.267 5.621 1.00 97.88 192 ALA A N 1
ATOM 1477 C CA . ALA A 1 192 ? -14.618 1.050 4.494 1.00 97.88 192 ALA A CA 1
ATOM 1478 C C . ALA A 1 192 ? -13.101 0.894 4.393 1.00 97.88 192 ALA A C 1
ATOM 1480 O O . ALA A 1 192 ? -12.410 0.725 5.397 1.00 97.88 192 ALA A O 1
ATOM 1481 N N . GLU A 1 193 ? -12.575 0.959 3.179 1.00 97.69 193 GLU A N 1
ATOM 1482 C CA . GLU A 1 193 ? -11.138 0.948 2.938 1.00 97.69 193 GLU A CA 1
ATOM 1483 C C . GLU A 1 193 ? -10.819 1.985 1.870 1.00 97.69 193 GLU A C 1
ATOM 1485 O O . GLU A 1 193 ? -11.442 1.998 0.807 1.00 97.69 193 GLU A O 1
ATOM 1490 N N . LEU A 1 194 ? -9.861 2.854 2.171 1.00 97.75 194 LEU A N 1
ATOM 1491 C CA . LEU A 1 194 ? -9.488 4.001 1.350 1.00 97.75 194 LEU A CA 1
ATOM 1492 C C . LEU A 1 194 ? -7.982 3.962 1.098 1.00 97.75 194 LEU A C 1
ATOM 1494 O O . LEU A 1 194 ? -7.214 3.587 1.989 1.00 97.75 194 LEU A O 1
ATOM 1498 N N . ALA A 1 195 ? -7.552 4.322 -0.111 1.00 97.31 195 ALA A N 1
ATOM 1499 C CA . ALA A 1 195 ? -6.143 4.604 -0.365 1.00 97.31 195 ALA A CA 1
ATOM 1500 C C . ALA A 1 195 ? -5.696 5.795 0.492 1.00 97.31 195 ALA A C 1
ATOM 1502 O O . ALA A 1 195 ? -6.520 6.638 0.842 1.00 97.31 195 ALA A O 1
ATOM 1503 N N . ALA A 1 196 ? -4.404 5.898 0.813 1.00 97.44 196 ALA A N 1
ATOM 1504 C CA . ALA A 1 196 ? -3.891 6.986 1.649 1.00 97.44 196 ALA A CA 1
ATOM 1505 C C . ALA A 1 196 ? -4.342 8.376 1.147 1.00 97.44 196 ALA A C 1
ATOM 1507 O O . ALA A 1 196 ? -4.835 9.188 1.931 1.00 97.44 196 ALA A O 1
ATOM 1508 N N . THR A 1 197 ? -4.292 8.606 -0.168 1.00 97.19 197 THR A N 1
ATOM 1509 C CA . THR A 1 197 ? -4.716 9.850 -0.837 1.00 97.19 197 THR A CA 1
ATOM 1510 C C . THR A 1 197 ? -6.208 10.161 -0.722 1.00 97.19 197 THR A C 1
ATOM 1512 O O . THR A 1 197 ? -6.610 11.305 -0.911 1.00 97.19 197 THR A O 1
ATOM 1515 N N . GLU A 1 198 ? -7.037 9.171 -0.399 1.00 97.69 198 GLU A N 1
ATOM 1516 C CA . GLU A 1 198 ? -8.488 9.308 -0.258 1.00 97.69 198 GLU A CA 1
ATOM 1517 C C . GLU A 1 198 ? -8.908 9.535 1.202 1.00 97.69 198 GLU A C 1
ATOM 1519 O O . GLU A 1 198 ? -10.082 9.758 1.470 1.00 97.69 198 GLU A O 1
ATOM 1524 N N . THR A 1 199 ? -7.976 9.475 2.160 1.00 97.19 199 THR A N 1
ATOM 1525 C CA . THR A 1 199 ? -8.297 9.552 3.598 1.00 97.19 199 THR A CA 1
ATOM 1526 C C . THR A 1 199 ? -8.481 10.972 4.128 1.00 97.19 199 THR A C 1
ATOM 1528 O O . THR A 1 199 ? -8.913 11.141 5.264 1.00 97.19 199 THR A O 1
ATOM 1531 N N . GLY A 1 200 ? -8.136 11.995 3.340 1.00 96.94 200 GLY A N 1
ATOM 1532 C CA . GLY A 1 200 ? -8.131 13.394 3.783 1.00 96.94 200 GLY A CA 1
ATOM 1533 C C . GLY A 1 200 ? -6.934 13.781 4.660 1.00 96.94 200 GLY A C 1
ATOM 1534 O O . GLY A 1 200 ? -6.834 14.938 5.058 1.00 96.94 200 GLY A O 1
ATOM 1535 N N . VAL A 1 201 ? -6.007 12.854 4.924 1.00 97.62 201 VAL A N 1
ATOM 1536 C CA . VAL A 1 201 ? -4.736 13.123 5.612 1.00 97.62 201 VAL A CA 1
ATOM 1537 C C . VAL A 1 201 ? -3.891 14.092 4.753 1.00 97.62 201 VAL A C 1
ATOM 1539 O O . VAL A 1 201 ? -3.568 13.763 3.609 1.00 97.62 201 VAL A O 1
ATOM 1542 N N . PRO A 1 202 ? -3.515 15.290 5.247 1.00 97.56 202 PRO A N 1
ATOM 1543 C CA . PRO A 1 202 ? -2.727 16.262 4.483 1.00 97.56 202 PRO A CA 1
ATOM 1544 C C . PRO A 1 202 ? -1.406 15.700 3.939 1.00 97.56 202 PRO A C 1
ATOM 1546 O O . PRO A 1 202 ? -0.652 15.046 4.654 1.00 97.56 202 PRO A O 1
ATOM 1549 N N . GLY A 1 203 ? -1.085 15.955 2.673 1.00 96.69 203 GLY A N 1
ATOM 1550 C CA . GLY A 1 203 ? 0.148 15.434 2.070 1.00 96.69 203 GLY A CA 1
ATOM 1551 C C . GLY A 1 203 ? 0.178 13.908 1.919 1.00 96.69 203 GLY A C 1
ATOM 1552 O O . GLY A 1 203 ? 1.249 13.334 1.770 1.00 96.69 203 GLY A O 1
ATOM 1553 N N . ALA A 1 204 ? -0.965 13.214 1.981 1.00 96.38 204 ALA A N 1
ATOM 1554 C CA . ALA A 1 204 ? -1.005 11.764 1.784 1.00 96.38 204 ALA A CA 1
ATOM 1555 C C . ALA A 1 204 ? -0.572 11.316 0.377 1.00 96.38 204 ALA A C 1
ATOM 1557 O O . ALA A 1 204 ? -0.301 10.140 0.157 1.00 96.38 204 ALA A O 1
ATOM 1558 N N . ASP A 1 205 ? -0.478 12.242 -0.574 1.00 95.94 205 ASP A N 1
ATOM 1559 C CA . ASP A 1 205 ? 0.103 12.020 -1.890 1.00 95.94 205 ASP A CA 1
ATOM 1560 C C . ASP A 1 205 ? 1.621 11.809 -1.858 1.00 95.94 205 ASP A C 1
ATOM 1562 O O . ASP A 1 205 ? 2.163 11.337 -2.853 1.00 95.94 205 ASP A O 1
ATOM 1566 N N . THR A 1 206 ? 2.309 12.095 -0.748 1.00 96.56 206 THR A N 1
ATOM 1567 C CA . THR A 1 206 ? 3.735 11.771 -0.559 1.00 96.56 206 THR A CA 1
ATOM 1568 C C . THR A 1 206 ? 3.955 10.416 0.119 1.00 96.56 206 THR A C 1
ATOM 1570 O O . THR A 1 206 ? 5.087 9.937 0.181 1.00 96.56 206 THR A O 1
ATOM 1573 N N . LEU A 1 207 ? 2.894 9.770 0.610 1.00 97.00 207 LEU A N 1
ATOM 1574 C CA . LEU A 1 207 ? 2.953 8.443 1.217 1.00 97.00 207 LEU A CA 1
ATOM 1575 C C . LEU A 1 207 ? 3.081 7.353 0.149 1.00 97.00 207 LEU A C 1
ATOM 1577 O O . LEU A 1 207 ? 2.670 7.532 -0.995 1.00 97.00 207 LEU A O 1
ATOM 1581 N N . HIS A 1 208 ? 3.624 6.196 0.530 1.00 97.00 208 HIS A N 1
ATOM 1582 C CA . HIS A 1 208 ? 3.792 5.079 -0.397 1.00 97.00 208 HIS A CA 1
ATOM 1583 C C . HIS A 1 208 ? 2.436 4.645 -1.009 1.00 97.00 208 HIS A C 1
ATOM 1585 O O . HIS A 1 208 ? 1.458 4.485 -0.274 1.00 97.00 208 HIS A O 1
ATOM 1591 N N . PRO A 1 209 ? 2.343 4.418 -2.337 1.00 97.06 209 PRO A N 1
ATOM 1592 C CA . PRO A 1 209 ? 1.065 4.244 -3.046 1.00 97.06 209 PRO A CA 1
ATOM 1593 C C . PRO A 1 209 ? 0.246 3.029 -2.615 1.00 97.06 209 PRO A C 1
ATOM 1595 O O . PRO A 1 209 ? -0.977 3.041 -2.719 1.00 97.06 209 PRO A O 1
ATOM 1598 N N . ALA A 1 210 ? 0.909 1.981 -2.122 1.00 97.31 210 ALA A N 1
ATOM 1599 C CA . ALA A 1 210 ? 0.233 0.782 -1.629 1.00 97.31 210 ALA A CA 1
ATOM 1600 C C . ALA A 1 210 ? -0.394 0.969 -0.234 1.00 97.31 210 ALA A C 1
ATOM 1602 O O . ALA A 1 210 ? -1.051 0.054 0.266 1.00 97.31 210 ALA A O 1
ATOM 1603 N N . LEU A 1 211 ? -0.184 2.116 0.422 1.00 98.06 211 LEU A N 1
ATOM 1604 C CA . LEU A 1 211 ? -0.717 2.364 1.754 1.00 98.06 211 LEU A CA 1
ATOM 1605 C C . LEU A 1 211 ? -2.203 2.709 1.707 1.00 98.06 211 LEU A C 1
ATOM 1607 O O . LEU A 1 211 ? -2.687 3.485 0.878 1.00 98.06 211 LEU A O 1
ATOM 1611 N N . ARG A 1 212 ? -2.930 2.130 2.655 1.00 98.00 212 ARG A N 1
ATOM 1612 C CA . ARG A 1 212 ? -4.372 2.265 2.821 1.00 98.00 212 ARG A CA 1
ATOM 1613 C C . ARG A 1 212 ? -4.705 2.483 4.284 1.00 98.00 212 ARG A C 1
ATOM 1615 O O . ARG A 1 212 ? -3.936 2.122 5.176 1.00 98.00 212 ARG A O 1
ATOM 1622 N N . VAL A 1 213 ? -5.896 3.006 4.525 1.00 98.56 213 VAL A N 1
ATOM 1623 C CA . VAL A 1 213 ? -6.534 2.938 5.838 1.00 98.56 213 VAL A CA 1
ATOM 1624 C C . VAL A 1 213 ? -7.787 2.089 5.701 1.00 98.56 213 VAL A C 1
ATOM 1626 O O . VAL A 1 213 ? -8.574 2.268 4.770 1.00 98.56 213 VAL A O 1
ATOM 1629 N N . ARG A 1 214 ? -7.969 1.150 6.626 1.00 98.62 214 ARG A N 1
ATOM 1630 C CA . ARG A 1 214 ? -9.224 0.421 6.798 1.00 98.62 214 ARG A CA 1
ATOM 1631 C C . ARG A 1 214 ? -9.918 0.967 8.035 1.00 98.62 214 ARG A C 1
ATOM 1633 O O . ARG A 1 214 ? -9.293 1.109 9.082 1.00 98.62 214 ARG A O 1
ATOM 1640 N N . GLY A 1 215 ? -11.194 1.293 7.892 1.00 98.38 215 GLY A N 1
ATOM 1641 C CA . GLY A 1 215 ? -12.050 1.753 8.973 1.00 98.38 215 GLY A CA 1
ATOM 1642 C C . GLY A 1 215 ? -13.164 0.755 9.233 1.00 98.38 215 GLY A C 1
ATOM 1643 O O . GLY A 1 215 ? -13.827 0.304 8.298 1.00 98.38 215 GLY A O 1
ATOM 1644 N N . LEU A 1 216 ? -13.351 0.417 10.504 1.00 98.44 216 LEU A N 1
ATOM 1645 C CA . LEU A 1 216 ? -14.358 -0.512 10.997 1.00 98.44 216 LEU A CA 1
ATOM 1646 C C . LEU A 1 216 ? -15.234 0.226 12.015 1.00 98.44 216 LEU A C 1
ATOM 1648 O O . LEU A 1 216 ? -14.768 0.550 13.106 1.00 98.44 216 LEU A O 1
ATOM 1652 N N . ALA A 1 217 ? -16.484 0.512 11.654 1.00 97.81 217 ALA A N 1
ATOM 1653 C CA . ALA A 1 217 ? -17.489 1.015 12.586 1.00 97.81 217 ALA A CA 1
ATOM 1654 C C . ALA A 1 217 ? -18.168 -0.178 13.266 1.00 97.81 217 ALA A C 1
ATOM 1656 O O . ALA A 1 217 ? -18.709 -1.049 12.587 1.00 97.81 217 ALA A O 1
ATOM 1657 N N . ILE A 1 218 ? -18.110 -0.221 14.593 1.00 97.75 218 ILE A N 1
ATOM 1658 C CA . ILE A 1 218 ? -18.492 -1.357 15.431 1.00 97.75 218 ILE A CA 1
ATOM 1659 C C . ILE A 1 218 ? -19.675 -0.928 16.301 1.00 97.75 218 ILE A C 1
ATOM 1661 O O . ILE A 1 218 ? -19.573 0.044 17.053 1.00 97.75 218 ILE A O 1
ATOM 1665 N N . GLU A 1 219 ? -20.787 -1.658 16.224 1.00 95.75 219 GLU A N 1
ATOM 1666 C CA . GLU A 1 219 ? -22.004 -1.358 16.993 1.00 95.75 219 GLU A CA 1
ATOM 1667 C C . GLU A 1 219 ? -21.898 -1.886 18.430 1.00 95.75 219 GLU A C 1
ATOM 1669 O O . GLU A 1 219 ? -22.542 -2.852 18.835 1.00 95.75 219 GLU A O 1
ATOM 1674 N N . THR A 1 220 ? -21.019 -1.261 19.207 1.00 95.75 220 THR A N 1
ATOM 1675 C CA . THR A 1 220 ? -20.893 -1.447 20.654 1.00 95.75 220 THR A CA 1
ATOM 1676 C C . THR A 1 220 ? -20.301 -0.190 21.268 1.00 95.75 220 THR A C 1
ATOM 1678 O O . THR A 1 220 ? -19.419 0.425 20.680 1.00 95.75 220 THR A O 1
ATOM 1681 N N . SER A 1 221 ? -20.746 0.189 22.464 1.00 94.44 221 SER A N 1
ATOM 1682 C CA . SER A 1 221 ? -20.137 1.284 23.228 1.00 94.44 221 SER A CA 1
ATOM 1683 C C . SER A 1 221 ? -19.028 0.811 24.177 1.00 94.44 221 SER A C 1
ATOM 1685 O O . SER A 1 221 ? -18.451 1.626 24.896 1.00 94.44 221 SER A O 1
ATOM 1687 N N . ASP A 1 222 ? -18.778 -0.500 24.253 1.00 95.50 222 ASP A N 1
ATOM 1688 C CA . ASP A 1 222 ? -17.817 -1.105 25.178 1.00 95.50 222 ASP A CA 1
ATOM 1689 C C . ASP A 1 222 ? -16.456 -1.313 24.496 1.00 95.50 222 ASP A C 1
ATOM 1691 O O . ASP A 1 222 ? -16.190 -2.339 23.861 1.00 95.50 222 ASP A O 1
ATOM 1695 N N . ALA A 1 223 ? -15.577 -0.319 24.638 1.00 95.25 223 ALA A N 1
ATOM 1696 C CA . ALA A 1 223 ? -14.209 -0.385 24.123 1.00 95.25 223 ALA A CA 1
ATOM 1697 C C . ALA A 1 223 ? -13.395 -1.528 24.754 1.00 95.25 223 ALA A C 1
ATOM 1699 O O . ALA A 1 223 ? -12.567 -2.136 24.074 1.00 95.25 223 ALA A O 1
ATOM 1700 N N . GLY A 1 224 ? -13.664 -1.866 26.020 1.00 94.62 224 GLY A N 1
ATOM 1701 C CA . GLY A 1 224 ? -12.962 -2.927 26.738 1.00 94.62 224 GLY A CA 1
ATOM 1702 C C . GLY A 1 224 ? -13.220 -4.306 26.134 1.00 94.62 224 GLY A C 1
ATOM 1703 O O . GLY A 1 224 ? -12.295 -5.112 26.018 1.00 94.62 224 GLY A O 1
ATOM 1704 N N . GLN A 1 225 ? -14.447 -4.566 25.672 1.00 94.81 225 GLN A N 1
ATOM 1705 C CA . GLN A 1 225 ? -14.765 -5.798 24.942 1.00 94.81 225 GLN A CA 1
ATOM 1706 C C . GLN A 1 225 ? -14.003 -5.894 23.616 1.00 94.81 225 GLN A C 1
ATOM 1708 O O . GLN A 1 225 ? -13.391 -6.929 23.333 1.00 94.81 225 GLN A O 1
ATOM 1713 N N . VAL A 1 226 ? -13.987 -4.819 22.820 1.00 95.88 226 VAL A N 1
ATOM 1714 C CA . VAL A 1 226 ? -13.239 -4.777 21.550 1.00 95.88 226 VAL A CA 1
ATOM 1715 C C . VAL A 1 226 ? -11.749 -5.023 21.795 1.00 95.88 226 VAL A C 1
ATOM 1717 O O . VAL A 1 226 ? -11.149 -5.896 21.160 1.00 95.88 226 VAL A O 1
ATOM 1720 N N . GLU A 1 227 ? -11.155 -4.327 22.765 1.00 94.94 227 GLU A N 1
ATOM 1721 C CA . GLU A 1 227 ? -9.754 -4.509 23.147 1.00 94.94 227 GLU A CA 1
ATOM 1722 C C . GLU A 1 227 ? -9.448 -5.937 23.608 1.00 94.94 227 GLU A C 1
ATOM 1724 O O . GLU A 1 227 ? -8.449 -6.518 23.176 1.00 94.94 227 GLU A O 1
ATOM 1729 N N . ALA A 1 228 ? -10.305 -6.543 24.434 1.00 91.88 228 ALA A N 1
ATOM 1730 C CA . ALA A 1 228 ? -10.111 -7.903 24.929 1.00 91.88 228 ALA A CA 1
ATOM 1731 C C . ALA A 1 228 ? -10.091 -8.941 23.793 1.00 91.88 228 ALA A C 1
ATOM 1733 O O . ALA A 1 228 ? -9.251 -9.852 23.799 1.00 91.88 228 ALA A O 1
ATOM 1734 N N . HIS A 1 229 ? -10.973 -8.793 22.799 1.00 93.00 229 HIS A N 1
ATOM 1735 C CA . HIS A 1 229 ? -11.018 -9.674 21.631 1.00 93.00 229 HIS A CA 1
ATOM 1736 C C . HIS A 1 229 ? -9.797 -9.504 20.724 1.00 93.00 229 HIS A C 1
ATOM 1738 O O . HIS A 1 229 ? -9.196 -10.501 20.306 1.00 93.00 229 HIS A O 1
ATOM 1744 N N . LEU A 1 230 ? -9.393 -8.261 20.454 1.00 94.50 230 LEU A N 1
ATOM 1745 C CA . LEU A 1 230 ? -8.221 -7.980 19.623 1.00 94.50 230 LEU A CA 1
ATOM 1746 C C . LEU A 1 230 ? -6.916 -8.384 20.314 1.00 94.50 230 LEU A C 1
ATOM 1748 O O . LEU A 1 230 ? -6.021 -8.919 19.663 1.00 94.50 230 LEU A O 1
ATOM 1752 N N . SER A 1 231 ? -6.818 -8.217 21.633 1.00 92.75 231 SER A N 1
ATOM 1753 C CA . SER A 1 231 ? -5.671 -8.670 22.425 1.00 92.75 231 SER A CA 1
ATOM 1754 C C . SER A 1 231 ? -5.452 -10.180 22.301 1.00 92.75 231 SER A C 1
ATOM 1756 O O . SER A 1 231 ? -4.329 -10.627 22.055 1.00 92.75 231 SER A O 1
ATOM 1758 N N . GLY A 1 232 ? -6.527 -10.972 22.387 1.00 88.88 232 GLY A N 1
ATOM 1759 C CA . GLY A 1 232 ? -6.461 -12.425 22.212 1.00 88.88 232 GLY A CA 1
ATOM 1760 C C . GLY A 1 232 ? -5.926 -12.839 20.838 1.00 88.88 232 GLY A C 1
ATOM 1761 O O . GLY A 1 232 ? -5.088 -13.736 20.758 1.00 88.88 232 GLY A O 1
ATOM 1762 N N . LEU A 1 233 ? -6.360 -12.148 19.779 1.00 92.69 233 LEU A N 1
ATOM 1763 C CA . LEU A 1 233 ? -5.898 -12.378 18.409 1.00 92.69 233 LEU A CA 1
ATOM 1764 C C . LEU A 1 233 ? -4.424 -11.985 18.216 1.00 92.69 233 LEU A C 1
ATOM 1766 O O . LEU A 1 233 ? -3.652 -12.747 17.644 1.00 92.69 233 LEU A O 1
ATOM 1770 N N . LEU A 1 234 ? -4.041 -10.791 18.670 1.00 90.62 234 LEU A N 1
ATOM 1771 C CA . LEU A 1 234 ? -2.767 -10.160 18.308 1.00 90.62 234 LEU A CA 1
ATOM 1772 C C . LEU A 1 234 ? -1.584 -10.629 19.166 1.00 90.62 234 LEU A C 1
ATOM 1774 O O . LEU A 1 234 ? -0.440 -10.511 18.737 1.00 90.62 234 LEU A O 1
ATOM 1778 N N . TYR A 1 235 ? -1.849 -11.163 20.361 1.00 86.94 235 TYR A N 1
ATOM 1779 C CA . TYR A 1 235 ? -0.821 -11.587 21.322 1.00 86.94 235 TYR A CA 1
ATOM 1780 C C . TYR A 1 235 ? -0.948 -13.064 21.747 1.00 86.94 235 TYR A C 1
ATOM 1782 O O . TYR A 1 235 ? -0.287 -13.506 22.690 1.00 86.94 235 TYR A O 1
ATOM 1790 N N . GLY A 1 236 ? -1.782 -13.850 21.057 1.00 76.56 236 GLY A N 1
ATOM 1791 C CA . GLY A 1 236 ? -1.831 -15.310 21.205 1.00 76.56 236 GLY A CA 1
ATOM 1792 C C . GLY A 1 236 ? -2.370 -15.818 22.547 1.00 76.56 236 GLY A C 1
ATOM 1793 O O . GLY A 1 236 ? -2.041 -16.927 22.955 1.00 76.56 236 GLY A O 1
ATOM 1794 N N . GLY A 1 237 ? -3.162 -15.018 23.268 1.00 63.16 237 GLY A N 1
ATOM 1795 C CA . GLY A 1 237 ? -3.909 -15.459 24.457 1.00 63.16 237 GLY A CA 1
ATOM 1796 C C . GLY A 1 237 ? -3.092 -15.810 25.714 1.00 63.16 237 GLY A C 1
ATOM 1797 O O . GLY A 1 237 ? -3.690 -16.133 26.739 1.00 63.16 237 GLY A O 1
ATOM 1798 N N . SER A 1 238 ? -1.757 -15.725 25.692 1.00 60.84 238 SER A N 1
ATOM 1799 C CA . SER A 1 238 ? -0.934 -15.990 26.881 1.00 60.84 238 SER A CA 1
ATOM 1800 C C . SER A 1 238 ? -1.090 -14.870 27.925 1.00 60.84 238 SER A C 1
ATOM 1802 O O . SER A 1 238 ? -0.939 -13.686 27.625 1.00 60.84 238 SER A O 1
ATOM 1804 N N . GLY A 1 239 ? -1.411 -15.224 29.176 1.00 59.00 239 GLY A N 1
ATOM 1805 C CA . GLY A 1 239 ? -1.789 -14.262 30.226 1.00 59.00 239 GLY A CA 1
ATOM 1806 C C . GLY A 1 239 ? -0.750 -13.167 30.517 1.00 59.00 239 GLY A C 1
ATOM 1807 O O . GLY A 1 239 ? -1.124 -12.040 30.833 1.00 59.00 239 GLY A O 1
ATOM 1808 N N . HIS A 1 240 ? 0.545 -13.443 30.325 1.00 58.75 240 HIS A N 1
ATOM 1809 C CA . HIS A 1 240 ? 1.626 -12.456 30.480 1.00 58.75 240 HIS A CA 1
ATOM 1810 C C . HIS A 1 240 ? 1.719 -11.430 29.342 1.00 58.75 240 HIS A C 1
ATOM 1812 O O . HIS A 1 240 ? 2.394 -10.410 29.481 1.00 58.75 240 HIS A O 1
ATOM 1818 N N . ALA A 1 241 ? 1.058 -11.674 28.213 1.00 61.91 241 ALA A N 1
ATOM 1819 C CA . ALA A 1 241 ? 1.053 -10.759 27.084 1.00 61.91 241 ALA A CA 1
ATOM 1820 C C . ALA A 1 241 ? 0.028 -9.621 27.248 1.00 61.91 241 ALA A C 1
ATOM 1822 O O . ALA A 1 241 ? 0.227 -8.538 26.698 1.00 61.91 241 ALA A O 1
ATOM 1823 N N . ARG A 1 242 ? -1.021 -9.821 28.064 1.00 63.84 242 ARG A N 1
ATOM 1824 C CA . ARG A 1 242 ? -2.091 -8.830 28.279 1.00 63.84 242 ARG A CA 1
ATOM 1825 C C . ARG A 1 242 ? -1.615 -7.542 28.950 1.00 63.84 242 ARG A C 1
ATOM 1827 O O . ARG A 1 242 ? -2.081 -6.478 28.570 1.00 63.84 242 ARG A O 1
ATOM 1834 N N . SER A 1 243 ? -0.659 -7.601 29.879 1.00 70.75 243 SER A N 1
ATOM 1835 C CA . SER A 1 243 ? -0.155 -6.396 30.566 1.00 70.75 243 SER A CA 1
ATOM 1836 C C . SER A 1 243 ? 0.704 -5.486 29.680 1.00 70.75 243 SER A C 1
ATOM 1838 O O . SER A 1 243 ? 0.929 -4.332 30.026 1.00 70.75 243 SER A O 1
ATOM 1840 N N . ARG A 1 244 ? 1.184 -5.987 28.532 1.00 80.56 244 ARG A N 1
ATOM 1841 C CA . ARG A 1 244 ? 1.963 -5.225 27.537 1.00 80.56 244 ARG A CA 1
ATOM 1842 C C . ARG A 1 244 ? 1.180 -4.958 26.249 1.00 80.56 244 ARG A C 1
ATOM 1844 O O . ARG A 1 244 ? 1.755 -4.465 25.274 1.00 80.56 244 ARG A O 1
ATOM 1851 N N . PHE A 1 245 ? -0.101 -5.323 26.224 1.00 86.38 245 PHE A N 1
ATOM 1852 C CA . PHE A 1 245 ? -0.973 -5.069 25.090 1.00 86.38 245 PHE A CA 1
ATOM 1853 C C . PHE A 1 245 ? -1.230 -3.569 24.962 1.00 86.38 245 PHE A C 1
ATOM 1855 O O . PHE A 1 245 ? -1.500 -2.883 25.942 1.00 86.38 245 PHE A O 1
ATOM 1862 N N . SER A 1 246 ? -1.146 -3.062 23.739 1.00 91.50 246 SER A N 1
ATOM 1863 C CA . SER A 1 246 ? -1.462 -1.675 23.434 1.00 91.50 246 SER A CA 1
ATOM 1864 C C . SER A 1 246 ? -2.122 -1.636 22.067 1.00 91.50 246 SER A C 1
ATOM 1866 O O . SER A 1 246 ? -1.460 -1.835 21.044 1.00 91.50 246 SER A O 1
ATOM 1868 N N . LEU A 1 247 ? -3.440 -1.411 22.050 1.00 93.12 247 LEU A N 1
ATOM 1869 C CA . LEU A 1 247 ? -4.212 -1.379 20.809 1.00 93.12 247 LEU A CA 1
ATOM 1870 C C . LEU A 1 247 ? -3.723 -0.267 19.867 1.00 93.12 247 LEU A C 1
ATOM 1872 O O . LEU A 1 247 ? -3.700 -0.466 18.653 1.00 93.12 247 LEU A O 1
ATOM 1876 N N . SER A 1 248 ? -3.213 0.840 20.419 1.00 94.31 248 SER A N 1
ATOM 1877 C CA . SER A 1 248 ? -2.641 1.959 19.658 1.00 94.31 248 SER A CA 1
ATOM 1878 C C . SER A 1 248 ? -1.434 1.583 18.789 1.00 94.31 248 SER A C 1
ATOM 1880 O O . SER A 1 248 ? -1.114 2.296 17.842 1.00 94.31 248 SER A O 1
ATOM 1882 N N . ARG A 1 249 ? -0.778 0.438 19.039 1.00 93.12 249 ARG A N 1
ATOM 1883 C CA . ARG A 1 249 ? 0.280 -0.118 18.167 1.00 93.12 249 ARG A CA 1
ATOM 1884 C C . ARG A 1 249 ? -0.260 -0.826 16.924 1.00 93.12 249 ARG A C 1
ATOM 1886 O O . ARG A 1 249 ? 0.511 -1.319 16.100 1.00 93.12 249 ARG A O 1
ATOM 1893 N N . HIS A 1 250 ? -1.572 -0.985 16.831 1.00 95.50 250 HIS A N 1
ATOM 1894 C CA . HIS A 1 250 ? -2.231 -1.769 15.793 1.00 95.50 250 HIS A CA 1
ATOM 1895 C C . HIS A 1 250 ? -3.311 -0.990 15.056 1.00 95.50 250 HIS A C 1
ATOM 1897 O O . HIS A 1 250 ? -3.574 -1.300 13.900 1.00 95.50 250 HIS A O 1
ATOM 1903 N N . GLY A 1 251 ? -3.883 0.024 15.695 1.00 97.38 251 GLY A N 1
ATOM 1904 C CA . GLY A 1 251 ? -4.789 0.975 15.073 1.00 97.38 251 GLY A CA 1
ATOM 1905 C C . GLY A 1 251 ? -5.211 2.049 16.065 1.00 97.38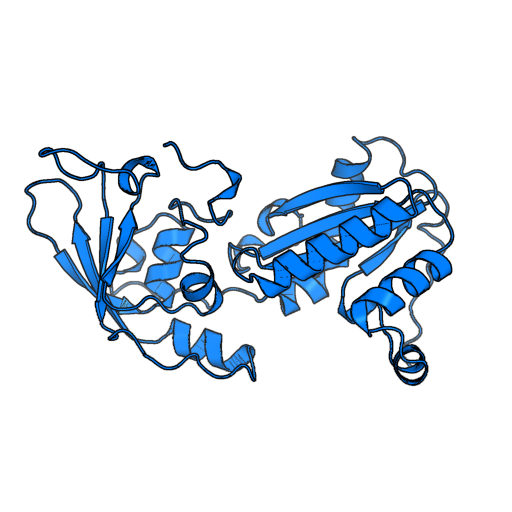 251 GLY A C 1
ATOM 1906 O O . GLY A 1 251 ? -4.697 2.113 17.177 1.00 97.38 251 GLY A O 1
ATOM 1907 N N . LEU A 1 252 ? -6.162 2.877 15.670 1.00 97.75 252 LEU A N 1
ATOM 1908 C CA . LEU A 1 252 ? -6.786 3.892 16.504 1.00 97.75 252 LEU A CA 1
ATOM 1909 C C . LEU A 1 252 ? -8.227 3.471 16.786 1.00 97.75 252 LEU A C 1
ATOM 1911 O O . LEU A 1 252 ? -9.015 3.353 15.854 1.00 97.75 252 LEU A O 1
ATOM 1915 N N . LEU A 1 253 ? -8.566 3.256 18.057 1.00 97.50 253 LEU A N 1
ATOM 1916 C CA . LEU A 1 253 ? -9.941 3.036 18.505 1.00 97.50 253 LEU A CA 1
ATOM 1917 C C . LEU A 1 253 ? -10.477 4.330 19.117 1.00 97.50 253 LEU A C 1
ATOM 1919 O O . LEU A 1 253 ? -9.819 4.905 19.983 1.00 97.50 253 LEU A O 1
ATOM 1923 N N . ARG A 1 254 ? -11.665 4.771 18.699 1.00 95.88 254 ARG A N 1
ATOM 1924 C CA . ARG A 1 254 ? -12.367 5.902 19.319 1.00 95.88 254 ARG A CA 1
ATOM 1925 C C . ARG A 1 254 ? -13.863 5.631 19.491 1.00 95.88 254 ARG A C 1
ATOM 1927 O O . ARG A 1 254 ? -14.433 4.915 18.668 1.00 95.88 254 ARG A O 1
ATOM 1934 N N . PRO A 1 255 ? -14.514 6.246 20.489 1.00 95.38 255 PRO A N 1
ATOM 1935 C CA . PRO A 1 255 ? -15.967 6.376 20.526 1.00 95.38 255 PRO A CA 1
ATOM 1936 C C . PRO A 1 255 ? -16.516 7.150 19.323 1.00 95.38 255 PRO A C 1
ATOM 1938 O O . PRO A 1 255 ? -15.853 8.038 18.778 1.00 95.38 255 PRO A O 1
ATOM 1941 N N . THR A 1 256 ? -17.741 6.823 18.929 1.00 93.19 256 THR A N 1
ATOM 1942 C CA . THR A 1 256 ? -18.543 7.572 17.953 1.00 93.19 256 THR A CA 1
ATOM 1943 C C . THR A 1 256 ? -19.822 8.095 18.605 1.00 93.19 256 THR A C 1
ATOM 1945 O O . THR A 1 256 ? -20.188 7.669 19.704 1.00 93.19 256 THR A O 1
ATOM 1948 N N . GLY A 1 257 ? -20.491 9.039 17.943 1.00 88.50 257 GLY A N 1
ATOM 1949 C CA . GLY A 1 257 ? -21.766 9.590 18.408 1.00 88.50 257 GLY A CA 1
ATOM 1950 C C . GLY A 1 257 ? -21.637 10.524 19.610 1.00 88.50 257 GLY A C 1
ATOM 1951 O O . GLY A 1 257 ? -20.694 11.313 19.704 1.00 88.50 257 GLY A O 1
ATOM 1952 N N . SER A 1 258 ? -22.598 10.450 20.532 1.00 76.12 258 SER A N 1
ATOM 1953 C CA . SER A 1 258 ? -22.732 11.382 21.664 1.00 76.12 258 SER A CA 1
ATOM 1954 C C . SER A 1 258 ? -21.512 11.395 22.596 1.00 76.12 258 SER A C 1
ATOM 1956 O O . SER A 1 258 ? -21.207 12.411 23.217 1.00 76.12 258 SER A O 1
ATOM 1958 N N . ARG A 1 259 ? -20.759 10.289 22.630 1.00 72.25 259 ARG A N 1
ATOM 1959 C CA . ARG A 1 259 ? -19.560 10.104 23.462 1.00 72.25 259 ARG A CA 1
ATOM 1960 C C . ARG A 1 259 ? -18.255 10.558 22.809 1.00 72.25 259 ARG A C 1
ATOM 1962 O O . ARG A 1 259 ? -17.210 10.516 23.456 1.00 72.25 259 ARG A O 1
ATOM 1969 N N . ALA A 1 260 ? -18.277 11.007 21.552 1.00 73.06 260 ALA A N 1
ATOM 1970 C CA . ALA A 1 260 ? -17.065 11.435 20.848 1.00 73.06 260 ALA A CA 1
ATOM 1971 C C . ALA A 1 260 ? -16.377 12.654 21.503 1.00 73.06 260 ALA A C 1
ATOM 1973 O O . ALA A 1 260 ? -15.175 12.838 21.329 1.00 73.06 260 ALA A O 1
ATOM 1974 N N . GLY A 1 261 ? -17.115 13.466 22.273 1.00 63.94 261 GLY A N 1
ATOM 1975 C CA . GLY A 1 261 ? -16.581 14.621 23.008 1.00 63.94 261 GLY A CA 1
ATOM 1976 C C . GLY A 1 261 ? -16.013 14.309 24.399 1.00 63.94 261 GLY A C 1
ATOM 1977 O O . GLY A 1 261 ? -15.408 15.186 25.009 1.00 63.94 261 GLY A O 1
ATOM 1978 N N . GLU A 1 262 ? -16.192 13.086 24.909 1.00 60.41 262 GLU A N 1
ATOM 1979 C CA . GLU A 1 262 ? -15.807 12.710 26.279 1.00 60.41 262 GLU A CA 1
ATOM 1980 C C . GLU A 1 262 ? -14.449 11.993 26.359 1.00 60.41 262 GLU A C 1
ATOM 1982 O O . GLU A 1 262 ? -13.946 11.752 27.459 1.00 60.41 262 GLU A O 1
ATOM 1987 N N . SER A 1 263 ? -13.815 11.666 25.222 1.00 54.06 263 SER A N 1
ATOM 1988 C CA . SER A 1 263 ? -12.472 11.074 25.222 1.00 54.06 263 SER A CA 1
ATOM 1989 C C . SER A 1 263 ? -11.427 12.143 25.553 1.00 54.06 263 SER A C 1
ATOM 1991 O O . SER A 1 263 ? -10.836 12.764 24.669 1.00 54.06 263 SER A O 1
ATOM 1993 N N . GLY A 1 264 ? -11.252 12.386 26.851 1.00 48.78 264 GLY A N 1
ATOM 1994 C CA . GLY A 1 264 ? -10.261 13.298 27.400 1.00 48.78 264 GLY A CA 1
ATOM 1995 C C . GLY A 1 264 ? -8.838 12.959 26.960 1.00 48.78 264 GLY A C 1
ATOM 1996 O O . GLY A 1 264 ? -8.495 11.799 26.725 1.00 48.78 264 GLY A O 1
ATOM 1997 N N . ASP A 1 265 ? -8.026 14.012 26.874 1.00 41.22 265 ASP A N 1
ATOM 1998 C CA . ASP A 1 265 ? -6.592 13.970 26.606 1.00 41.22 265 ASP A CA 1
ATOM 1999 C C . ASP A 1 265 ? -5.920 12.777 27.312 1.00 41.22 265 ASP A C 1
ATOM 2001 O O . ASP A 1 265 ? -6.007 12.663 28.545 1.00 41.22 265 ASP A O 1
ATOM 2005 N N . PRO A 1 266 ? -5.217 11.889 26.583 1.00 44.91 266 PRO A N 1
ATOM 2006 C CA . PRO A 1 266 ? -4.396 10.880 27.220 1.00 44.91 266 PRO A CA 1
ATOM 2007 C C . PRO A 1 266 ? -3.295 11.617 27.981 1.00 44.91 266 PRO A C 1
ATOM 2009 O O . PRO A 1 266 ? -2.376 12.184 27.387 1.00 44.91 266 PRO A O 1
ATOM 2012 N N . LYS A 1 267 ? -3.403 11.638 29.314 1.00 35.28 267 LYS A N 1
ATOM 2013 C CA . LYS A 1 267 ? -2.358 12.149 30.202 1.00 35.28 267 LYS A CA 1
ATOM 2014 C C . LYS A 1 267 ? -1.027 11.518 29.793 1.00 35.28 267 LYS A C 1
ATOM 2016 O O . LYS A 1 267 ? -0.815 10.327 30.018 1.00 35.28 267 LYS A O 1
ATOM 2021 N N . LYS A 1 268 ? -0.143 12.323 29.194 1.00 34.50 268 LYS A N 1
ATOM 2022 C CA . LYS A 1 268 ? 1.268 11.979 28.993 1.00 34.50 268 LYS A CA 1
ATOM 2023 C C . LYS A 1 268 ? 1.831 11.604 30.364 1.00 34.50 268 LYS A C 1
ATOM 2025 O O . LYS A 1 268 ? 1.931 12.466 31.234 1.00 34.50 268 LYS A O 1
ATOM 2030 N N . SER A 1 269 ? 2.087 10.314 30.551 1.00 36.28 269 SER A N 1
ATOM 2031 C CA . SER A 1 269 ? 2.822 9.755 31.687 1.00 36.28 269 SER A CA 1
ATOM 2032 C C . SER A 1 269 ? 4.219 9.404 31.211 1.00 36.28 269 SER A C 1
ATOM 2034 O O . SER A 1 269 ? 4.309 8.875 30.078 1.00 36.28 269 SER A O 1
#

Sequence (269 aa):
MAMKKADWISGFAWPIPRAFSGPVFHCRFEQGDVLYAEPKGYQSWGPSGPPGPLIQILDPPKSARALSGGFDGDRLSVAWTSPVTLQLYFAVGERPVQKTTSQGRLLTALWRGDLSVLEADRPEPPVPGSLKELHGRLSEAIPVFSARLFDGAPEPDGLLFLLAVDDSSESGRAKADAIEARLIDRFQVRRAELAATETGVPGADTLHPALRVRGLAIETSDAGQVEAHLSGLLYGGSGHARSRFSLSRHGLLRPTGSRAGESGDPKKS

Radius of gyration: 21.43 Å; chains: 1; bounding box: 47×33×65 Å

Secondary structure (DSSP, 8-state):
-PPPGGGEETT-SS-EEGGGHHHHHTT---TT-EEESSGGGGS---TT--SS-EEEEEES---SS---S--HHHHHHHHHHSEEEEEEE-STTSPPEEEEEEHHHHHHHHHH--GGGG-TTSPPPPPPBPHHHHHHTGGGGHHHHHHHHHTTSPPPSEEEEEEEEETT-HHHHHHHHHHHHHHHTTS-EEEEEEEGGGS--TTGGGB-TTEEEEEEEES-S-HHHHHHHHHHHHHTT-GGGGGG--GGGT-EEEEEGGGGG--------

Foldseek 3Di:
DQDDPVQAQFQWQATHGLVCLVCQLQLHDAAADKGASDSQQPDDDDPQHGPFKMKGWHDDHPDPDDPPDDDPPVRLVCQQAAKTWIWIDGHPPDDTDIAIAGSVLVLVCRNVVPNCSRDPPDDRDDRFAELVRLLVQQVQLVVLVQCVQQVPDAWPWFKKKKFKAQQSDPVRVVLVVLLVVLLVVPFDKTKDKAFQVSSNRPPSVRHRSRIIMMMITTPDNDPVVSQVSSQCVPVVNDPVSVVVDDCSVGTDMATGGPCRVVPDDPPDD